Protein AF-A0AAE0LR06-F1 (afdb_monomer_lite)

pLDDT: mean 78.41, std 14.63, range [44.5, 97.75]

Structure (mmCIF, N/CA/C/O backbone):
data_AF-A0AAE0LR06-F1
#
_entry.id   AF-A0AAE0LR06-F1
#
loop_
_atom_site.group_PDB
_atom_site.id
_atom_site.type_symbol
_atom_site.label_atom_id
_atom_site.label_alt_id
_atom_site.label_comp_id
_atom_site.label_asym_id
_atom_site.label_entity_id
_atom_site.label_seq_id
_atom_site.pdbx_PDB_ins_code
_atom_site.Cartn_x
_atom_site.Cartn_y
_atom_site.Cartn_z
_atom_site.occupancy
_atom_site.B_iso_or_equiv
_atom_site.auth_seq_id
_atom_site.auth_comp_id
_atom_site.auth_asym_id
_atom_site.auth_atom_id
_atom_site.pdbx_PDB_model_num
ATOM 1 N N . MET A 1 1 ? 53.183 -77.547 -41.719 1.00 47.97 1 MET A N 1
ATOM 2 C CA . MET A 1 1 ? 53.451 -76.375 -42.579 1.00 47.97 1 MET A CA 1
ATOM 3 C C . MET A 1 1 ? 52.408 -75.325 -42.247 1.00 47.97 1 MET A C 1
ATOM 5 O O . MET A 1 1 ? 51.260 -75.462 -42.643 1.00 47.97 1 MET A O 1
ATOM 9 N N . THR A 1 2 ? 52.769 -74.378 -41.389 1.00 45.44 2 THR A N 1
ATOM 10 C CA . THR A 1 2 ? 51.877 -73.359 -40.823 1.00 45.44 2 THR A CA 1
ATOM 11 C C . THR A 1 2 ? 52.015 -72.084 -41.650 1.00 45.44 2 THR A C 1
ATOM 13 O O . THR A 1 2 ? 53.068 -71.455 -41.654 1.00 45.44 2 THR A O 1
ATOM 16 N N . THR A 1 3 ? 50.968 -71.741 -42.399 1.00 55.16 3 THR A N 1
ATOM 17 C CA . THR A 1 3 ? 50.928 -70.574 -43.287 1.00 55.16 3 THR A CA 1
ATOM 18 C C . THR A 1 3 ? 50.537 -69.333 -42.487 1.00 55.16 3 THR A C 1
ATOM 20 O O . THR A 1 3 ? 49.375 -69.153 -42.124 1.00 55.16 3 THR A O 1
ATOM 23 N N . THR A 1 4 ? 51.513 -68.481 -42.186 1.00 60.00 4 THR A N 1
ATOM 24 C CA . THR A 1 4 ? 51.323 -67.223 -41.455 1.00 60.00 4 THR A CA 1
ATOM 25 C C . THR A 1 4 ? 50.724 -66.168 -42.390 1.00 60.00 4 THR A C 1
ATOM 27 O O . THR A 1 4 ? 51.368 -65.727 -43.340 1.00 60.00 4 THR A O 1
ATOM 30 N N . LYS A 1 5 ? 49.468 -65.781 -42.145 1.00 68.81 5 LYS A N 1
ATOM 31 C CA . LYS A 1 5 ? 48.755 -64.734 -42.891 1.00 68.81 5 LYS A CA 1
ATOM 32 C C . LYS A 1 5 ? 49.338 -63.352 -42.535 1.00 68.81 5 LYS A C 1
ATOM 34 O O . LYS A 1 5 ? 49.430 -63.053 -41.344 1.00 68.81 5 LYS A O 1
ATOM 39 N N . PRO A 1 6 ? 49.723 -62.510 -43.513 1.00 72.12 6 PRO A N 1
ATOM 40 C CA . PRO A 1 6 ? 50.272 -61.187 -43.232 1.00 72.12 6 PRO A CA 1
ATOM 41 C C . PRO A 1 6 ? 49.210 -60.238 -42.641 1.00 72.12 6 PRO A C 1
ATOM 43 O O . PRO A 1 6 ? 48.023 -60.370 -42.964 1.00 72.12 6 PRO A O 1
ATOM 46 N N . PRO A 1 7 ? 49.619 -59.297 -41.768 1.00 75.56 7 PRO A N 1
ATOM 47 C CA . PRO A 1 7 ? 48.709 -58.360 -41.122 1.00 75.56 7 PRO A CA 1
ATOM 48 C C . PRO A 1 7 ? 48.123 -57.342 -42.119 1.00 75.56 7 PRO A C 1
ATOM 50 O O . PRO A 1 7 ? 48.772 -57.006 -43.113 1.00 75.56 7 PRO A O 1
ATOM 53 N N . PRO A 1 8 ? 46.894 -56.851 -41.868 1.00 78.50 8 PRO A N 1
ATOM 54 C CA . PRO A 1 8 ? 46.225 -55.885 -42.734 1.00 78.50 8 PRO A CA 1
ATOM 55 C C . PRO A 1 8 ? 46.928 -54.514 -42.722 1.00 78.50 8 PRO A C 1
ATOM 57 O O . PRO A 1 8 ? 47.527 -54.142 -41.710 1.00 78.50 8 PRO A O 1
ATOM 60 N N . PRO A 1 9 ? 46.841 -53.742 -43.823 1.00 73.94 9 PRO A N 1
ATOM 61 C CA . PRO A 1 9 ? 47.437 -52.415 -43.904 1.00 73.94 9 PRO A CA 1
ATOM 62 C C . PRO A 1 9 ? 46.738 -51.420 -42.968 1.00 73.94 9 PRO A C 1
ATOM 64 O O . PRO A 1 9 ? 45.510 -51.380 -42.872 1.00 73.94 9 PRO A O 1
ATOM 67 N N . THR A 1 10 ? 47.546 -50.598 -42.298 1.00 77.06 10 THR A N 1
ATOM 68 C CA . THR A 1 10 ? 47.115 -49.497 -41.429 1.00 77.06 10 THR A CA 1
ATOM 69 C C . THR A 1 10 ? 46.273 -48.483 -42.216 1.00 77.06 10 THR A C 1
ATOM 71 O O . THR A 1 10 ? 46.732 -48.016 -43.262 1.00 77.06 10 THR A O 1
ATOM 74 N N . PRO A 1 11 ? 45.068 -48.105 -41.746 1.00 70.19 11 PRO A N 1
ATOM 75 C CA . PRO A 1 11 ? 44.241 -47.118 -42.429 1.00 70.19 11 PRO A CA 1
ATOM 76 C C . PRO A 1 11 ? 44.907 -45.736 -42.414 1.00 70.19 11 PRO A C 1
ATOM 78 O O . PRO A 1 11 ? 45.307 -45.226 -41.367 1.00 70.19 11 PRO A O 1
ATOM 81 N N . THR A 1 12 ? 45.014 -45.130 -43.595 1.00 76.81 12 THR A N 1
ATOM 82 C CA . THR A 1 12 ? 45.451 -43.744 -43.793 1.00 76.81 12 THR A CA 1
ATOM 83 C C . THR A 1 12 ? 44.470 -42.784 -43.100 1.00 76.81 12 THR A C 1
ATOM 85 O O . THR A 1 12 ? 43.263 -42.916 -43.311 1.00 76.81 12 THR A O 1
ATOM 88 N N . PRO A 1 13 ? 44.937 -41.820 -42.283 1.00 71.75 13 PRO A N 1
ATOM 89 C CA . PRO A 1 13 ? 44.057 -40.849 -41.640 1.00 71.75 13 PRO A CA 1
ATOM 90 C C . PRO A 1 13 ? 43.359 -39.977 -42.690 1.00 71.75 13 PRO A C 1
ATOM 92 O O . PRO A 1 13 ? 43.998 -39.427 -43.589 1.00 71.75 13 PRO A O 1
ATOM 95 N N . ALA A 1 14 ? 42.035 -39.867 -42.573 1.00 73.81 14 ALA A N 1
ATOM 96 C CA . ALA A 1 14 ? 41.224 -39.003 -43.419 1.00 73.81 14 ALA A CA 1
ATOM 97 C C . ALA A 1 14 ? 41.643 -37.526 -43.251 1.00 73.81 14 ALA A C 1
ATOM 99 O O . ALA A 1 14 ? 41.984 -37.112 -42.138 1.00 73.81 14 ALA A O 1
ATOM 100 N N . PRO A 1 15 ? 41.618 -36.717 -44.325 1.00 70.19 15 PRO A N 1
ATOM 101 C CA . PRO A 1 15 ? 41.922 -35.295 -44.241 1.00 70.19 15 PRO A CA 1
ATOM 102 C C . PRO A 1 15 ? 40.923 -34.589 -43.318 1.00 70.19 15 PRO A C 1
ATOM 104 O O . PRO A 1 15 ? 39.713 -34.794 -43.414 1.00 70.19 15 PRO A O 1
ATOM 107 N N . ALA A 1 16 ? 41.447 -33.757 -42.415 1.00 71.31 16 ALA A N 1
ATOM 108 C CA . ALA A 1 16 ? 40.655 -32.962 -41.487 1.00 71.31 16 ALA A CA 1
ATOM 109 C C . ALA A 1 16 ? 39.667 -32.069 -42.256 1.00 71.31 16 ALA A C 1
ATOM 111 O O . ALA A 1 16 ? 40.065 -31.264 -43.098 1.00 71.31 16 ALA A O 1
ATOM 112 N N . SER A 1 17 ? 38.374 -32.213 -41.959 1.00 69.06 17 SER A N 1
ATOM 113 C CA . SER A 1 17 ? 37.319 -31.358 -42.495 1.00 69.06 17 SER A CA 1
ATOM 114 C C . SER A 1 17 ? 37.581 -29.905 -42.101 1.00 69.06 17 SER A C 1
ATOM 116 O O . SER A 1 17 ? 37.609 -29.574 -40.914 1.00 69.06 17 SER A O 1
ATOM 118 N N . THR A 1 18 ? 37.782 -29.045 -43.096 1.00 70.06 18 THR A N 1
ATOM 119 C CA . THR A 1 18 ? 37.923 -27.598 -42.924 1.00 70.06 18 THR A CA 1
ATOM 120 C C . THR A 1 18 ? 36.677 -27.046 -42.217 1.00 70.06 18 THR A C 1
ATOM 122 O O . THR A 1 18 ? 35.564 -27.360 -42.647 1.00 70.06 18 THR A O 1
ATOM 125 N N . PRO A 1 19 ? 36.816 -26.259 -41.133 1.00 76.62 19 PRO A N 1
ATOM 126 C CA . PRO A 1 19 ? 35.668 -25.659 -40.468 1.00 76.62 19 PRO A CA 1
ATOM 127 C C . PRO A 1 19 ? 34.931 -24.719 -41.437 1.00 76.62 19 PRO A C 1
ATOM 129 O O . PRO A 1 19 ? 35.582 -24.043 -42.241 1.00 76.62 19 PRO A O 1
ATOM 132 N N . PRO A 1 20 ? 33.588 -24.669 -41.387 1.00 77.38 20 PRO A N 1
ATOM 133 C CA . PRO A 1 20 ? 32.820 -23.748 -42.209 1.00 77.38 20 PRO A CA 1
ATOM 134 C C . PRO A 1 20 ? 33.247 -22.298 -41.924 1.00 77.38 20 PRO A C 1
ATOM 136 O O . PRO A 1 20 ? 33.606 -21.977 -40.785 1.00 77.38 20 PRO A O 1
ATOM 139 N N . PRO A 1 21 ? 33.218 -21.412 -42.936 1.00 75.12 21 PRO A N 1
ATOM 140 C CA . PRO A 1 21 ? 33.527 -20.004 -42.742 1.00 75.12 21 PRO A CA 1
ATOM 141 C C . PRO A 1 21 ? 32.589 -19.406 -41.682 1.00 75.12 21 PRO A C 1
ATOM 143 O O . PRO A 1 21 ? 31.414 -19.784 -41.632 1.00 75.12 21 PRO A O 1
ATOM 146 N N . PRO A 1 22 ? 33.074 -18.479 -40.837 1.00 70.12 22 PRO A N 1
ATOM 147 C CA . PRO A 1 22 ? 32.233 -17.804 -39.863 1.00 70.12 22 PRO A CA 1
ATOM 148 C C . PRO A 1 22 ? 31.091 -17.106 -40.604 1.00 70.12 22 PRO A C 1
ATOM 150 O O . PRO A 1 22 ? 31.308 -16.166 -41.366 1.00 70.12 22 PRO A O 1
ATOM 153 N N . THR A 1 23 ? 29.864 -17.585 -40.403 1.00 67.19 23 THR A N 1
ATOM 154 C CA . THR A 1 23 ? 28.657 -16.885 -40.837 1.00 67.19 23 THR A CA 1
ATOM 155 C C . THR A 1 23 ? 28.613 -15.555 -40.106 1.00 67.19 23 THR A C 1
ATOM 157 O O . THR A 1 23 ? 28.325 -15.512 -38.909 1.00 67.19 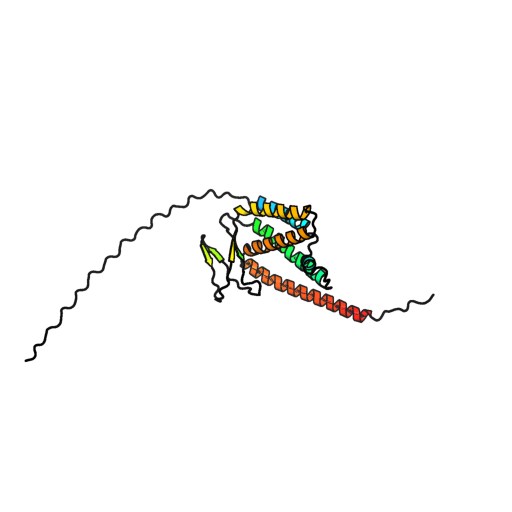23 THR A O 1
ATOM 160 N N . THR A 1 24 ? 28.937 -14.477 -40.818 1.00 66.50 24 THR A N 1
ATOM 161 C CA . THR A 1 24 ? 28.758 -13.105 -40.351 1.00 66.50 24 THR A CA 1
ATOM 162 C C . THR A 1 24 ? 27.320 -12.962 -39.847 1.00 66.50 24 THR A C 1
ATOM 164 O O . THR A 1 24 ? 26.393 -13.191 -40.632 1.00 66.50 24 THR A O 1
ATOM 167 N N . PRO A 1 25 ? 27.095 -12.648 -38.557 1.00 67.38 25 PRO A N 1
ATOM 168 C CA . PRO A 1 25 ? 25.750 -12.453 -38.047 1.00 67.38 25 PRO A CA 1
ATOM 169 C C . PRO A 1 25 ? 25.101 -11.326 -38.848 1.00 67.38 25 PRO A C 1
ATOM 171 O O . PRO A 1 25 ? 25.664 -10.239 -38.983 1.00 67.38 25 PRO A O 1
ATOM 174 N N . SER A 1 26 ? 23.937 -11.623 -39.428 1.00 67.88 26 SER A N 1
ATOM 175 C CA . SER A 1 26 ? 23.102 -10.636 -40.107 1.00 67.88 26 SER A CA 1
ATOM 176 C C . SER A 1 26 ? 22.928 -9.425 -39.179 1.00 67.88 26 SER A C 1
ATOM 178 O O . SER A 1 26 ? 22.692 -9.643 -37.985 1.00 67.88 26 SER A O 1
ATOM 180 N N . PRO A 1 27 ? 23.088 -8.176 -39.659 1.00 64.12 27 PRO A N 1
ATOM 181 C CA . PRO A 1 27 ? 22.924 -7.002 -38.817 1.00 64.12 27 PRO A CA 1
ATOM 182 C C . PRO A 1 27 ? 21.503 -7.016 -38.260 1.00 64.12 27 PRO A C 1
ATOM 184 O O . PRO A 1 27 ? 20.533 -6.794 -38.985 1.00 64.12 27 PRO A O 1
ATOM 187 N N . THR A 1 28 ? 21.389 -7.332 -36.969 1.00 66.12 28 THR A N 1
ATOM 188 C CA . THR A 1 28 ? 20.151 -7.214 -36.207 1.00 66.12 28 THR A CA 1
ATOM 189 C C . THR A 1 28 ? 19.551 -5.848 -36.525 1.00 66.12 28 THR A C 1
ATOM 191 O O . THR A 1 28 ? 20.275 -4.855 -36.403 1.00 66.12 28 THR A O 1
ATOM 194 N N . PRO A 1 29 ? 18.280 -5.765 -36.963 1.00 64.56 29 PRO A N 1
ATOM 195 C CA . PRO A 1 29 ? 17.663 -4.488 -37.279 1.00 64.56 29 PRO A CA 1
ATOM 196 C C . PRO A 1 29 ? 17.797 -3.585 -36.057 1.00 64.56 29 PRO A C 1
ATOM 198 O O . PRO A 1 29 ? 17.264 -3.892 -34.990 1.00 64.56 29 PRO A O 1
ATOM 201 N N . THR A 1 30 ? 18.563 -2.503 -36.207 1.00 63.75 30 THR A N 1
ATOM 202 C CA . THR A 1 30 ? 18.703 -1.463 -35.193 1.00 63.75 30 THR A CA 1
ATOM 203 C C . THR A 1 30 ? 17.293 -1.024 -34.817 1.00 63.75 30 THR A C 1
ATOM 205 O O . THR A 1 30 ? 16.586 -0.515 -35.693 1.00 63.75 30 THR A O 1
ATOM 208 N N . PRO A 1 31 ? 16.837 -1.246 -33.570 1.00 60.53 31 PRO A N 1
ATOM 209 C CA . PRO A 1 31 ? 15.506 -0.828 -33.180 1.00 60.53 31 PRO A CA 1
ATOM 210 C C . PRO A 1 31 ? 15.438 0.683 -33.371 1.00 60.53 31 PRO A C 1
ATOM 212 O O . PRO A 1 31 ? 16.216 1.432 -32.776 1.00 60.53 31 PRO A O 1
ATOM 215 N N . THR A 1 32 ? 14.545 1.123 -34.257 1.00 56.62 32 THR A N 1
ATOM 216 C CA . THR A 1 32 ? 14.229 2.536 -34.437 1.00 56.62 32 THR A CA 1
ATOM 217 C C . THR A 1 32 ? 13.958 3.119 -33.051 1.00 56.62 32 THR A C 1
ATOM 219 O O . THR A 1 32 ? 13.148 2.539 -32.323 1.00 56.62 32 THR A O 1
ATOM 222 N N . PRO A 1 33 ? 14.637 4.204 -32.635 1.00 54.78 33 PRO A N 1
ATOM 223 C CA . PRO A 1 33 ? 14.391 4.812 -31.341 1.00 54.78 33 PRO A CA 1
ATOM 224 C C . PRO A 1 33 ? 12.964 5.347 -31.353 1.00 54.78 33 PRO A C 1
ATOM 226 O O . PRO A 1 33 ? 12.689 6.422 -31.881 1.00 54.78 33 PRO A O 1
ATOM 229 N N . THR A 1 34 ? 12.034 4.560 -30.815 1.00 54.12 34 THR A N 1
ATOM 230 C CA . THR A 1 34 ? 10.663 4.984 -30.582 1.00 54.12 34 THR A CA 1
ATOM 231 C C . THR A 1 34 ? 10.758 6.240 -29.739 1.00 54.12 34 THR A C 1
ATOM 233 O O . THR A 1 34 ? 11.279 6.188 -28.623 1.00 54.12 34 THR A O 1
ATOM 236 N N . THR A 1 35 ? 10.327 7.369 -30.304 1.00 48.41 35 THR A N 1
ATOM 237 C CA . THR A 1 35 ? 10.273 8.677 -29.650 1.00 48.41 35 THR A CA 1
ATOM 238 C C . THR A 1 35 ? 9.736 8.490 -28.243 1.00 48.41 35 THR A C 1
ATOM 240 O O . THR A 1 35 ? 8.565 8.173 -28.038 1.00 48.41 35 THR A O 1
ATOM 243 N N . LEU A 1 36 ? 10.651 8.588 -27.283 1.00 51.22 36 LEU A N 1
ATOM 244 C CA . LEU A 1 36 ? 10.410 8.321 -25.883 1.00 51.22 36 LEU A CA 1
ATOM 245 C C . LEU A 1 36 ? 9.524 9.461 -25.395 1.00 51.22 36 LEU A C 1
ATOM 247 O O . LEU A 1 36 ? 10.025 10.544 -25.106 1.00 51.22 36 LEU A O 1
ATOM 251 N N . THR A 1 37 ? 8.207 9.256 -25.380 1.00 55.38 37 THR A N 1
ATOM 252 C CA . THR A 1 37 ? 7.265 10.227 -24.828 1.00 55.38 37 THR A CA 1
ATOM 253 C C . THR A 1 37 ? 7.679 10.457 -23.383 1.00 55.38 37 THR A C 1
ATOM 255 O O . THR A 1 37 ? 7.452 9.616 -22.511 1.00 55.38 37 THR A O 1
ATOM 258 N N . THR A 1 38 ? 8.370 11.565 -23.136 1.00 57.16 38 THR A N 1
ATOM 259 C CA . THR A 1 38 ? 8.831 12.014 -21.829 1.00 57.16 38 THR A CA 1
ATOM 260 C C . THR A 1 38 ? 7.603 12.418 -21.032 1.00 57.16 38 THR A C 1
ATOM 262 O O . THR A 1 38 ? 7.293 13.590 -20.861 1.00 57.16 38 THR A O 1
ATOM 265 N N . THR A 1 39 ? 6.847 11.426 -20.560 1.00 61.22 39 THR A N 1
ATOM 266 C CA . THR A 1 39 ? 5.782 11.655 -19.593 1.00 61.22 39 THR A CA 1
ATOM 267 C C . THR A 1 39 ? 6.408 12.340 -18.395 1.00 61.22 39 THR A C 1
ATOM 269 O O . THR A 1 39 ? 7.242 11.751 -17.701 1.00 61.22 39 THR A O 1
ATOM 272 N N . THR A 1 40 ? 6.050 13.603 -18.210 1.00 79.12 40 THR A N 1
ATOM 273 C CA . THR A 1 40 ? 6.565 14.448 -17.147 1.00 79.12 40 THR A CA 1
ATOM 274 C C . THR A 1 40 ? 6.211 13.807 -15.801 1.00 79.12 40 THR A C 1
ATOM 276 O O . THR A 1 40 ? 5.096 13.335 -15.586 1.00 79.12 40 THR A O 1
ATOM 279 N N . LEU A 1 41 ? 7.189 13.715 -14.896 1.00 87.88 41 LEU A N 1
ATOM 280 C CA . LEU A 1 41 ? 7.007 13.099 -13.571 1.00 87.88 41 LEU A CA 1
ATOM 281 C C . LEU A 1 41 ? 6.099 13.946 -12.671 1.00 87.88 41 LEU A C 1
ATOM 283 O O . LEU A 1 41 ? 5.337 13.415 -11.868 1.00 87.88 41 LEU A O 1
ATOM 287 N N . LEU A 1 42 ? 6.163 15.266 -12.848 1.00 91.56 42 LEU A N 1
ATOM 288 C CA . LEU A 1 42 ? 5.443 16.250 -12.051 1.00 91.56 42 LEU A CA 1
ATOM 289 C C . LEU A 1 42 ? 3.920 16.006 -11.985 1.00 91.56 42 LEU A C 1
ATOM 291 O O . LEU A 1 42 ? 3.403 15.907 -10.874 1.00 91.56 42 LEU A O 1
ATOM 295 N N . PRO A 1 43 ? 3.177 15.839 -13.102 1.00 93.12 43 PRO A N 1
ATOM 296 C CA . PRO A 1 43 ? 1.738 15.585 -13.027 1.00 93.12 43 PRO A CA 1
ATOM 297 C C . PRO A 1 43 ? 1.395 14.283 -12.297 1.00 93.12 43 PRO A C 1
ATOM 299 O O . PRO A 1 43 ? 0.382 14.233 -11.604 1.00 93.12 43 PRO A O 1
ATOM 302 N N . ARG A 1 44 ? 2.236 13.243 -12.382 1.00 92.38 44 ARG A N 1
ATOM 303 C CA . ARG A 1 44 ? 2.021 11.995 -11.626 1.00 92.38 44 ARG A CA 1
ATOM 304 C C . ARG A 1 44 ? 2.214 12.198 -10.131 1.00 92.38 44 ARG A C 1
ATOM 306 O O . ARG A 1 44 ? 1.449 11.684 -9.330 1.00 92.38 44 ARG A O 1
ATOM 313 N N . GLN A 1 45 ? 3.221 12.969 -9.742 1.00 94.38 45 GLN A N 1
ATOM 314 C CA . GLN A 1 45 ? 3.461 13.274 -8.334 1.00 94.38 45 GLN A CA 1
ATOM 315 C C . GLN A 1 45 ? 2.335 14.124 -7.739 1.00 94.38 45 GLN A C 1
ATOM 317 O O . GLN A 1 45 ? 1.849 13.818 -6.653 1.00 94.38 45 GLN A O 1
ATOM 322 N N . LEU A 1 46 ? 1.858 15.134 -8.471 1.00 96.00 46 LEU A N 1
ATOM 323 C CA . LEU A 1 46 ? 0.720 15.953 -8.042 1.00 96.00 46 LEU A CA 1
ATOM 324 C C . LEU A 1 46 ? -0.565 15.129 -7.915 1.00 96.00 46 LEU A C 1
ATOM 326 O O . LEU A 1 46 ? -1.286 15.249 -6.928 1.00 96.00 46 LEU A O 1
ATOM 330 N N . THR A 1 47 ? -0.836 14.257 -8.884 1.00 96.12 47 THR A N 1
ATOM 331 C CA . THR A 1 47 ? -2.016 13.381 -8.836 1.00 96.12 47 THR A CA 1
ATOM 332 C C . THR A 1 47 ? -1.905 12.331 -7.738 1.00 96.12 47 THR A C 1
ATOM 334 O O . THR A 1 47 ? -2.897 12.061 -7.069 1.00 96.12 47 THR A O 1
ATOM 337 N N . ALA A 1 48 ? -0.708 11.816 -7.453 1.00 95.56 48 ALA A N 1
ATOM 338 C CA . ALA A 1 48 ? -0.479 10.965 -6.290 1.00 95.56 48 ALA A CA 1
ATOM 339 C C . ALA A 1 48 ? -0.774 11.691 -4.974 1.00 95.56 48 ALA A C 1
ATOM 341 O O . ALA A 1 48 ? -1.444 11.117 -4.127 1.00 95.56 48 ALA A O 1
ATOM 342 N N . LEU A 1 49 ? -0.353 12.951 -4.814 1.00 96.81 49 LEU A N 1
ATOM 343 C CA . LEU A 1 49 ? -0.684 13.747 -3.625 1.00 96.81 49 LEU A CA 1
ATOM 344 C C . LEU A 1 49 ? -2.193 13.977 -3.487 1.00 96.81 49 LEU A C 1
ATOM 346 O O . LEU A 1 49 ? -2.733 13.832 -2.392 1.00 96.81 49 LEU A O 1
ATOM 350 N N . ALA A 1 50 ? -2.881 14.279 -4.590 1.00 97.06 50 ALA A N 1
ATOM 351 C CA . ALA A 1 50 ? -4.333 14.433 -4.592 1.00 97.06 50 ALA A CA 1
ATOM 352 C C . ALA A 1 50 ? -5.043 13.128 -4.188 1.00 97.06 50 ALA A C 1
ATOM 354 O O . ALA A 1 50 ? -5.927 13.142 -3.333 1.00 97.06 50 ALA A O 1
ATOM 355 N N . LEU A 1 51 ? -4.621 11.987 -4.742 1.00 96.94 51 LEU A N 1
ATOM 356 C CA . LEU A 1 51 ? -5.170 10.683 -4.373 1.00 96.94 51 LEU A CA 1
ATOM 357 C C . LEU A 1 51 ? -4.815 10.282 -2.936 1.00 96.94 51 LEU A C 1
ATOM 359 O O . LEU A 1 51 ? -5.613 9.610 -2.293 1.00 96.94 51 LEU A O 1
ATOM 363 N N . THR A 1 52 ? -3.657 10.692 -2.418 1.00 96.25 52 THR A N 1
ATOM 364 C CA . THR A 1 52 ? -3.279 10.509 -1.011 1.00 96.25 52 THR A CA 1
ATOM 365 C C . THR A 1 52 ? -4.208 11.298 -0.090 1.00 96.25 52 THR A C 1
ATOM 367 O O . THR A 1 52 ? -4.680 10.757 0.906 1.00 96.25 52 THR A O 1
ATOM 370 N N . ALA A 1 53 ? -4.522 12.552 -0.426 1.00 96.44 53 ALA A N 1
ATOM 371 C CA . ALA A 1 53 ? -5.477 13.356 0.337 1.00 96.44 53 ALA A CA 1
ATOM 372 C C . ALA A 1 53 ? -6.891 12.747 0.300 1.00 96.44 53 ALA A C 1
ATOM 374 O O . ALA A 1 53 ? -7.566 12.677 1.330 1.00 96.44 53 ALA A O 1
ATOM 375 N N . LEU A 1 54 ? -7.316 12.242 -0.863 1.00 95.19 54 LEU A N 1
ATOM 376 C CA . LEU A 1 54 ? -8.591 11.539 -1.016 1.00 95.19 54 LEU A CA 1
ATOM 377 C C . LEU A 1 54 ? -8.619 10.225 -0.216 1.00 95.19 54 LEU A C 1
ATOM 379 O O . LEU A 1 54 ? -9.599 9.922 0.452 1.00 95.19 54 LEU A O 1
ATOM 383 N N . LEU A 1 55 ? -7.526 9.459 -0.233 1.00 95.38 55 LEU A N 1
ATOM 384 C CA . LEU A 1 55 ? -7.392 8.244 0.568 1.00 95.38 55 LEU A CA 1
ATOM 385 C C . LEU A 1 55 ? -7.429 8.565 2.065 1.00 95.38 55 LEU A C 1
ATOM 387 O O . LEU A 1 55 ? -8.099 7.866 2.814 1.00 95.38 55 LEU A O 1
ATOM 391 N N . TYR A 1 56 ? -6.734 9.617 2.504 1.00 95.25 56 TYR A N 1
ATOM 392 C CA . TYR A 1 56 ? -6.726 10.039 3.903 1.00 95.25 56 TYR A CA 1
ATOM 393 C C . TYR A 1 56 ? -8.129 10.414 4.387 1.00 95.25 56 TYR A C 1
ATOM 395 O O . TYR A 1 56 ? -8.573 9.911 5.414 1.00 95.25 56 TYR A O 1
ATOM 403 N N . THR A 1 57 ? -8.835 11.256 3.630 1.00 94.81 57 THR A N 1
ATOM 404 C CA . THR A 1 57 ? -10.203 11.681 3.966 1.00 94.81 57 THR A CA 1
ATOM 405 C C . THR A 1 57 ? -11.152 10.487 4.024 1.00 94.81 57 THR A C 1
ATOM 407 O O . THR A 1 57 ? -11.759 10.250 5.071 1.00 94.81 57 THR A O 1
ATOM 410 N N . ALA A 1 58 ? -11.158 9.649 2.988 1.00 92.94 58 ALA A N 1
ATOM 411 C CA . ALA A 1 58 ? -12.043 8.491 2.923 1.00 92.94 58 ALA A CA 1
ATOM 412 C C . ALA A 1 58 ? -11.722 7.400 3.958 1.00 92.94 58 ALA A C 1
ATOM 414 O O . ALA A 1 58 ? -12.616 6.676 4.409 1.00 92.94 58 ALA A O 1
ATOM 415 N N . ALA A 1 59 ? -10.460 7.300 4.382 1.00 92.25 59 ALA A N 1
ATOM 416 C CA . ALA A 1 59 ? -10.047 6.374 5.424 1.00 92.25 59 ALA A CA 1
ATOM 417 C C . ALA A 1 59 ? -10.451 6.841 6.829 1.00 92.25 59 ALA A C 1
ATOM 419 O O . ALA A 1 59 ? -10.555 5.994 7.708 1.00 92.25 59 ALA A O 1
ATOM 420 N N . THR A 1 60 ? -10.679 8.136 7.086 1.00 91.50 60 THR A N 1
ATOM 421 C CA . THR A 1 60 ? -10.956 8.619 8.451 1.00 91.50 60 THR A CA 1
ATOM 422 C C . THR A 1 60 ? -12.380 8.302 8.954 1.00 91.50 60 THR A C 1
ATOM 424 O O . THR A 1 60 ? -13.359 8.633 8.283 1.00 91.50 60 THR A O 1
ATOM 427 N N . PRO A 1 61 ? -12.548 7.710 10.160 1.00 90.12 61 PRO A N 1
ATOM 428 C CA . PRO A 1 61 ? -11.515 7.127 11.029 1.00 90.12 61 PRO A CA 1
ATOM 429 C C . PRO A 1 61 ? -11.080 5.727 10.558 1.00 90.12 61 PRO A C 1
ATOM 431 O O . PRO A 1 61 ? -11.924 4.854 10.381 1.00 90.12 61 PRO A O 1
ATOM 434 N N . PHE A 1 62 ? -9.768 5.494 10.409 1.00 89.94 62 PHE A N 1
ATOM 435 C CA . PHE A 1 62 ? -9.234 4.221 9.904 1.00 89.94 62 PHE A CA 1
ATOM 436 C C . PHE A 1 62 ? -8.939 3.281 11.075 1.00 89.94 62 PHE A C 1
ATOM 438 O O . PHE A 1 62 ? -7.994 3.519 11.825 1.00 89.94 62 PHE A O 1
ATOM 445 N N . THR A 1 63 ? -9.763 2.246 11.251 1.00 90.94 63 THR A N 1
ATOM 446 C CA . THR A 1 63 ? -9.699 1.307 12.390 1.00 90.94 63 THR A CA 1
ATOM 447 C C . THR A 1 63 ? -9.796 -0.157 11.930 1.00 90.94 63 THR A C 1
ATOM 449 O O . THR A 1 63 ? -10.764 -0.859 12.243 1.00 90.94 63 THR A O 1
ATOM 452 N N . PRO A 1 64 ? -8.828 -0.636 11.120 1.00 85.88 64 PRO A N 1
ATOM 453 C CA . PRO A 1 64 ? -8.931 -1.903 10.399 1.00 85.88 64 PRO A CA 1
ATOM 454 C C . PRO A 1 64 ? -9.058 -3.128 11.312 1.00 85.88 64 PRO A C 1
ATOM 456 O O . PRO A 1 64 ? -9.800 -4.052 10.977 1.00 85.88 64 PRO A O 1
ATOM 459 N N . LEU A 1 65 ? -8.378 -3.154 12.464 1.00 86.06 65 LEU A N 1
ATOM 460 C CA . LEU A 1 65 ? -8.487 -4.269 13.407 1.00 86.06 65 LEU A CA 1
ATOM 461 C C . LEU A 1 65 ? -9.861 -4.274 14.058 1.00 86.06 65 LEU A C 1
ATOM 463 O O . LEU A 1 65 ? -10.493 -5.321 14.098 1.00 86.06 65 LEU A O 1
ATOM 467 N N . THR A 1 66 ? -10.359 -3.114 14.483 1.00 89.44 66 THR A N 1
ATOM 468 C CA . THR A 1 66 ? -11.701 -3.010 15.071 1.00 89.44 66 THR A CA 1
ATOM 469 C C . THR A 1 66 ? -12.784 -3.418 14.066 1.00 89.44 66 THR A C 1
ATOM 471 O O . THR A 1 66 ? -13.766 -4.065 14.433 1.00 89.44 66 THR A O 1
ATOM 474 N N . TRP A 1 67 ? -12.603 -3.095 12.782 1.00 88.81 67 TRP A N 1
ATOM 475 C CA . TRP A 1 67 ? -13.508 -3.540 11.717 1.00 88.81 67 TRP A CA 1
ATOM 476 C C . TRP A 1 67 ? -13.496 -5.056 11.528 1.00 88.81 67 TRP A C 1
ATOM 478 O O . TRP A 1 67 ? -14.549 -5.633 11.265 1.00 88.81 67 TRP A O 1
ATOM 488 N N . LEU A 1 68 ? -12.329 -5.691 11.669 1.00 84.81 68 LEU A N 1
ATOM 489 C CA . LEU A 1 68 ? -12.159 -7.131 11.486 1.00 84.81 68 LEU A CA 1
ATOM 490 C C . LEU A 1 68 ? -12.619 -7.940 12.708 1.00 84.81 68 LEU A C 1
ATOM 492 O O . LEU A 1 68 ? -13.249 -8.982 12.553 1.00 84.81 68 LEU A O 1
ATOM 496 N N . THR A 1 69 ? -12.313 -7.472 13.920 1.00 85.25 69 THR A N 1
ATOM 497 C CA . THR A 1 69 ? -12.645 -8.170 15.174 1.00 85.25 69 THR A CA 1
ATOM 498 C C . THR A 1 69 ? -14.091 -7.951 15.617 1.00 85.25 69 THR A C 1
ATOM 500 O O . THR A 1 69 ? -14.578 -8.645 16.510 1.00 85.25 69 THR A O 1
ATOM 503 N N . GLY A 1 70 ? -14.793 -6.995 15.004 1.00 83.88 70 GLY A N 1
ATOM 504 C CA . GLY A 1 70 ? -16.190 -6.701 15.302 1.00 83.88 70 GLY A CA 1
ATOM 505 C C . GLY A 1 70 ? -16.404 -6.295 16.771 1.00 83.88 70 GLY A C 1
ATOM 506 O O . GLY A 1 70 ? -15.564 -5.597 17.340 1.00 83.88 70 GLY A O 1
ATOM 507 N N . PRO A 1 71 ? -17.513 -6.711 17.413 1.00 81.62 71 PRO A N 1
ATOM 508 C CA . PRO A 1 71 ? -17.882 -6.273 18.765 1.00 81.62 71 PRO A CA 1
ATOM 509 C C . PRO A 1 71 ? -17.011 -6.870 19.884 1.00 81.62 71 PRO A C 1
ATOM 511 O O . PRO A 1 71 ? -17.248 -6.590 21.060 1.00 81.62 71 PRO A O 1
ATOM 514 N N . MET A 1 72 ? -16.012 -7.700 19.562 1.00 80.00 72 MET A N 1
ATOM 515 C CA . MET A 1 72 ? -15.080 -8.230 20.555 1.00 80.00 72 MET A CA 1
ATOM 516 C C . MET A 1 72 ? -14.088 -7.138 20.974 1.00 80.00 72 MET A C 1
ATOM 518 O O . MET A 1 72 ? -12.981 -7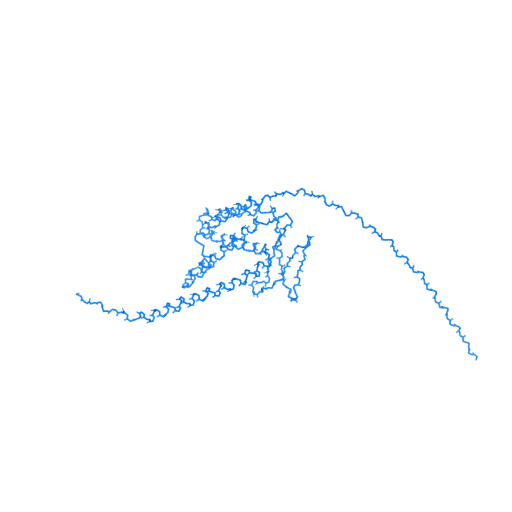.017 20.448 1.00 80.00 72 MET A O 1
ATOM 522 N N . HIS A 1 73 ? -14.503 -6.317 21.937 1.00 70.50 73 HIS A N 1
ATOM 523 C CA . HIS A 1 73 ? -13.670 -5.291 22.554 1.00 70.50 73 HIS A CA 1
ATOM 524 C C . HIS A 1 73 ? -12.663 -5.925 23.519 1.00 70.50 73 HIS A C 1
ATOM 526 O O . HIS A 1 73 ? -12.858 -5.955 24.731 1.00 70.50 73 HIS A O 1
ATOM 532 N N . LEU A 1 74 ? -11.560 -6.436 22.982 1.00 81.38 74 LEU A N 1
ATOM 533 C CA . LEU A 1 74 ? -10.366 -6.683 23.784 1.00 81.38 74 LEU A CA 1
ATOM 534 C C . LEU A 1 74 ? -9.797 -5.322 24.210 1.00 81.38 74 LEU A C 1
ATOM 536 O O . LEU A 1 74 ? -9.521 -4.482 23.362 1.00 81.38 74 LEU A O 1
ATOM 540 N N . SER A 1 75 ? -9.584 -5.092 25.507 1.00 78.19 75 SER A N 1
ATOM 541 C CA . SER A 1 75 ? -9.161 -3.784 26.043 1.00 78.19 75 SER A CA 1
ATOM 542 C C . SER A 1 75 ? -7.852 -3.220 25.454 1.00 78.19 75 SER A C 1
ATOM 544 O O . SER A 1 75 ? -7.572 -2.041 25.636 1.00 78.19 75 SER A O 1
ATOM 546 N N . GLY A 1 76 ? -7.069 -4.022 24.721 1.00 76.44 76 GLY A N 1
ATOM 547 C CA . GLY A 1 76 ? -5.860 -3.593 24.006 1.00 76.44 76 GLY A CA 1
ATOM 548 C C . GLY A 1 76 ? -6.023 -3.355 22.496 1.00 76.44 76 GLY A C 1
ATOM 549 O O . GLY A 1 76 ? -5.097 -2.837 21.870 1.00 76.44 76 GLY A O 1
ATOM 550 N N . THR A 1 77 ? -7.163 -3.699 21.878 1.00 83.06 77 THR A N 1
ATOM 551 C CA . THR A 1 77 ? -7.305 -3.582 20.413 1.00 83.06 77 THR A CA 1
ATOM 552 C C . THR A 1 77 ? -7.268 -2.142 19.947 1.00 83.06 77 THR A C 1
ATOM 554 O O . THR A 1 77 ? -6.657 -1.886 18.925 1.00 83.06 77 THR A O 1
ATOM 557 N N . LEU A 1 78 ? -7.816 -1.187 20.701 1.00 81.81 78 LEU A N 1
ATOM 558 C CA . LEU A 1 78 ? -7.826 0.226 20.299 1.00 81.81 78 LEU A CA 1
ATOM 559 C C . LEU A 1 78 ? -6.418 0.824 20.143 1.00 81.81 78 LEU A C 1
ATOM 561 O O . LEU A 1 78 ? -6.195 1.644 19.253 1.00 81.81 78 LEU A O 1
ATOM 565 N N . PHE A 1 79 ? -5.468 0.426 20.994 1.00 84.12 79 PHE A N 1
ATOM 566 C CA . PHE A 1 79 ? -4.080 0.874 20.882 1.00 84.12 79 PHE A CA 1
ATOM 567 C C . PHE A 1 79 ? -3.399 0.240 19.667 1.00 84.12 79 PHE A C 1
ATOM 569 O O . PHE A 1 79 ? -2.856 0.951 18.817 1.00 84.12 79 PHE A O 1
ATOM 576 N N . LEU A 1 80 ? -3.497 -1.090 19.555 1.00 84.31 80 LEU A N 1
ATOM 577 C CA . LEU A 1 80 ? -2.919 -1.838 18.441 1.00 84.31 80 LEU A CA 1
ATOM 578 C C . LEU A 1 80 ? -3.494 -1.371 17.097 1.00 84.31 80 LEU A C 1
ATOM 580 O O . LEU A 1 80 ? -2.766 -1.261 16.117 1.00 84.31 80 LEU A O 1
ATOM 584 N N . ASP A 1 81 ? -4.783 -1.043 17.072 1.00 89.19 81 ASP A N 1
ATOM 585 C CA . ASP A 1 81 ? -5.510 -0.555 15.909 1.00 89.19 81 ASP A CA 1
ATOM 586 C C . ASP A 1 81 ? -5.037 0.827 15.481 1.00 89.19 81 ASP A C 1
ATOM 588 O O . ASP A 1 81 ? -4.733 1.010 14.312 1.00 89.19 81 ASP A O 1
ATOM 592 N N . ARG A 1 82 ? -4.852 1.777 16.407 1.00 84.81 82 ARG A N 1
ATOM 593 C CA . ARG A 1 82 ? -4.286 3.098 16.072 1.00 84.81 82 ARG A CA 1
ATOM 594 C C . ARG A 1 82 ? -2.875 2.997 15.507 1.00 84.81 82 ARG A C 1
ATOM 596 O O . ARG A 1 82 ? -2.544 3.704 14.556 1.00 84.81 82 ARG A O 1
ATOM 603 N N . LEU A 1 83 ? -2.052 2.121 16.076 1.00 85.56 83 LEU A N 1
ATOM 604 C CA . LEU A 1 83 ? -0.692 1.918 15.599 1.00 85.56 83 LEU A CA 1
ATOM 605 C C . LEU A 1 83 ? -0.661 1.247 14.228 1.00 85.56 83 LEU A C 1
ATOM 607 O O . LEU A 1 83 ? 0.001 1.742 13.314 1.00 85.56 83 LEU A O 1
ATOM 611 N N . ALA A 1 84 ? -1.378 0.133 14.083 1.00 86.50 84 ALA A N 1
ATOM 612 C CA . ALA A 1 84 ? -1.462 -0.593 12.828 1.00 86.50 84 ALA A CA 1
ATOM 613 C C . ALA A 1 84 ? -2.061 0.304 11.741 1.00 86.50 84 ALA A C 1
ATOM 615 O O . ALA A 1 84 ? -1.491 0.397 10.659 1.00 86.50 84 ALA A O 1
ATOM 616 N N . ALA A 1 85 ? -3.136 1.034 12.048 1.00 89.38 85 ALA A N 1
ATOM 617 C CA . ALA A 1 85 ? -3.748 2.016 11.162 1.00 89.38 85 ALA A CA 1
ATOM 618 C C . ALA A 1 85 ? -2.742 3.072 10.704 1.00 89.38 85 ALA A C 1
ATOM 620 O O . ALA A 1 85 ? -2.587 3.273 9.503 1.00 89.38 85 ALA A O 1
ATOM 621 N N . GLY A 1 86 ? -2.031 3.713 11.637 1.00 87.62 86 GLY A N 1
ATOM 622 C CA . GLY A 1 86 ? -1.046 4.745 11.318 1.00 87.62 86 GLY A CA 1
ATOM 623 C C . GLY A 1 86 ? 0.092 4.219 10.445 1.00 87.62 86 GLY A C 1
ATOM 624 O O . GLY A 1 86 ? 0.407 4.819 9.420 1.00 87.62 86 GLY A O 1
ATOM 625 N N . LEU A 1 87 ? 0.669 3.070 10.805 1.00 87.88 87 LEU A N 1
ATOM 626 C CA . LEU A 1 87 ? 1.777 2.458 10.070 1.00 87.88 87 LEU A CA 1
ATOM 627 C C . LEU A 1 87 ? 1.351 2.003 8.668 1.00 87.88 87 LEU A C 1
ATOM 629 O O . LEU A 1 87 ? 2.037 2.284 7.683 1.00 87.88 87 LEU A O 1
ATOM 633 N N . VAL A 1 88 ? 0.206 1.328 8.566 1.00 90.44 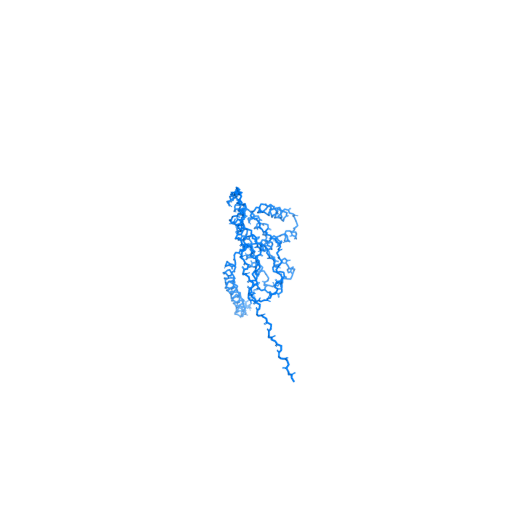88 VAL A N 1
ATOM 634 C CA . VAL A 1 88 ? -0.336 0.839 7.296 1.00 90.44 88 VAL A CA 1
ATOM 635 C C . VAL A 1 88 ? -0.712 2.011 6.392 1.00 90.44 88 VAL A C 1
ATOM 637 O O . VAL A 1 88 ? -0.313 2.028 5.227 1.00 90.44 88 VAL A O 1
ATOM 640 N N . LEU A 1 89 ? -1.398 3.027 6.915 1.00 91.44 89 LEU A N 1
ATOM 641 C CA . LEU A 1 89 ? -1.802 4.193 6.133 1.00 91.44 89 LEU A CA 1
ATOM 642 C C . LEU A 1 89 ? -0.589 5.020 5.679 1.00 91.44 89 LEU A C 1
ATOM 644 O O . LEU A 1 89 ? -0.494 5.384 4.508 1.00 91.44 89 LEU A O 1
ATOM 648 N N . PHE A 1 90 ? 0.394 5.232 6.560 1.00 91.38 90 PHE A N 1
ATOM 649 C CA . PHE A 1 90 ? 1.653 5.889 6.202 1.00 91.38 90 PHE A CA 1
ATOM 650 C C . PHE A 1 90 ? 2.407 5.120 5.109 1.00 91.38 90 PHE A C 1
ATOM 652 O O . PHE A 1 90 ? 2.909 5.720 4.155 1.00 91.38 90 PHE A O 1
ATOM 659 N N . SER A 1 91 ? 2.441 3.785 5.199 1.00 90.56 91 SER A N 1
ATOM 660 C CA . SER A 1 91 ? 3.047 2.949 4.159 1.00 90.56 91 SER A CA 1
ATOM 661 C C . SER A 1 91 ? 2.321 3.084 2.817 1.00 90.56 91 SER A C 1
ATOM 663 O O . SER A 1 91 ? 2.977 3.211 1.785 1.00 90.56 91 SER A O 1
ATOM 665 N N . ALA A 1 92 ? 0.985 3.151 2.823 1.00 93.88 92 ALA A N 1
ATOM 666 C CA . ALA A 1 92 ? 0.192 3.347 1.614 1.00 93.88 92 ALA A CA 1
ATOM 667 C C . ALA A 1 92 ? 0.511 4.693 0.946 1.00 93.88 92 ALA A C 1
ATOM 669 O O . ALA A 1 92 ? 0.737 4.729 -0.262 1.00 93.88 92 ALA A O 1
ATOM 670 N N . PHE A 1 93 ? 0.635 5.776 1.722 1.00 94.62 93 PHE A N 1
ATOM 671 C CA . PHE A 1 93 ? 1.013 7.097 1.201 1.00 94.62 93 PHE A CA 1
ATOM 672 C C . PHE A 1 93 ? 2.409 7.098 0.585 1.00 94.62 93 PHE A C 1
ATOM 674 O O . PHE A 1 93 ? 2.614 7.629 -0.510 1.00 94.62 93 PHE A O 1
ATOM 681 N N . TYR A 1 94 ? 3.365 6.461 1.262 1.00 93.19 94 TYR A N 1
ATOM 682 C CA . TYR A 1 94 ? 4.710 6.289 0.729 1.00 93.19 94 TYR A CA 1
ATOM 683 C C . TYR A 1 94 ? 4.692 5.510 -0.591 1.00 93.19 94 TYR A C 1
ATOM 685 O O . TYR A 1 94 ? 5.319 5.931 -1.563 1.00 93.19 94 TYR A O 1
ATOM 693 N N . PHE A 1 95 ? 3.947 4.405 -0.663 1.00 93.25 95 PHE A N 1
ATOM 694 C CA . PHE A 1 95 ? 3.849 3.601 -1.879 1.00 93.25 95 PHE A CA 1
ATOM 695 C C . PHE A 1 95 ? 3.181 4.346 -3.026 1.00 93.25 95 PHE A C 1
ATOM 697 O O . PHE A 1 95 ? 3.651 4.270 -4.158 1.00 93.25 95 PHE A O 1
ATOM 704 N N . GLN A 1 96 ? 2.144 5.122 -2.740 1.00 94.12 96 GLN A N 1
ATOM 705 C CA . GLN A 1 96 ? 1.469 5.960 -3.722 1.00 94.12 96 GLN A CA 1
ATOM 706 C C . GLN A 1 96 ? 2.431 6.980 -4.346 1.00 94.12 96 GLN A C 1
ATOM 708 O O . GLN A 1 96 ? 2.495 7.120 -5.571 1.00 94.12 96 GLN A O 1
ATOM 713 N N . TRP A 1 97 ? 3.260 7.613 -3.513 1.00 93.44 97 TRP A N 1
ATOM 714 C CA . TRP A 1 97 ? 4.336 8.493 -3.963 1.00 93.44 97 TRP A CA 1
ATOM 715 C C . TRP A 1 97 ? 5.430 7.752 -4.747 1.00 93.44 97 TRP A C 1
ATOM 717 O O . TRP A 1 97 ? 5.894 8.233 -5.788 1.00 93.44 97 TRP A O 1
ATOM 727 N N . ALA A 1 98 ? 5.844 6.575 -4.272 1.00 90.12 98 ALA A N 1
ATOM 728 C CA . ALA A 1 98 ? 6.889 5.769 -4.896 1.00 90.12 98 ALA A CA 1
ATOM 729 C C . ALA A 1 98 ? 6.479 5.291 -6.297 1.00 90.12 98 ALA A C 1
ATOM 731 O O . ALA A 1 98 ? 7.256 5.448 -7.240 1.00 90.12 98 ALA A O 1
ATOM 732 N N . ILE A 1 99 ? 5.246 4.793 -6.455 1.00 90.00 99 ILE A N 1
ATOM 733 C CA . ILE A 1 99 ? 4.678 4.357 -7.741 1.00 90.00 99 ILE A CA 1
ATOM 734 C C . ILE A 1 99 ? 4.641 5.528 -8.733 1.00 90.00 99 ILE A C 1
ATOM 736 O O . ILE A 1 99 ? 5.012 5.371 -9.897 1.00 90.00 99 ILE A O 1
ATOM 740 N N . ALA A 1 100 ? 4.257 6.723 -8.278 1.00 91.69 100 ALA A N 1
ATOM 741 C CA . ALA A 1 100 ? 4.228 7.918 -9.120 1.00 91.69 100 ALA A CA 1
ATOM 742 C C . ALA A 1 100 ? 5.623 8.435 -9.514 1.00 91.69 100 ALA A C 1
ATOM 744 O O . ALA A 1 100 ? 5.773 9.078 -10.555 1.00 91.69 100 ALA A O 1
ATOM 745 N N . SER A 1 101 ? 6.642 8.138 -8.705 1.00 90.44 101 SER A N 1
ATOM 746 C CA . SER A 1 101 ? 8.024 8.591 -8.904 1.00 90.44 101 SER A CA 1
ATOM 747 C C . SER A 1 101 ? 8.882 7.639 -9.747 1.00 90.44 101 SER A C 1
ATOM 749 O O . SER A 1 101 ? 10.067 7.916 -9.957 1.00 90.44 101 SER A O 1
ATOM 751 N N . LEU A 1 102 ? 8.318 6.535 -10.251 1.00 87.88 102 LEU A N 1
ATOM 752 C CA . LEU A 1 102 ? 9.028 5.602 -11.128 1.00 87.88 102 LEU A CA 1
ATOM 753 C C . LEU A 1 102 ? 9.494 6.310 -12.411 1.00 87.88 102 LEU A C 1
ATOM 755 O O . LEU A 1 102 ? 8.700 6.852 -13.186 1.00 87.88 102 LEU A O 1
ATOM 759 N N . ARG A 1 103 ? 10.814 6.309 -12.634 1.00 85.06 103 ARG A N 1
ATOM 760 C CA . ARG A 1 103 ? 11.449 6.940 -13.796 1.00 85.06 103 ARG A CA 1
ATOM 761 C C . ARG A 1 103 ? 11.641 5.916 -14.910 1.00 85.06 103 ARG A C 1
ATOM 763 O O . ARG A 1 103 ? 12.309 4.908 -14.715 1.00 85.06 103 ARG A O 1
ATOM 770 N N . GLY A 1 104 ? 11.120 6.230 -16.093 1.00 65.75 104 GLY A N 1
ATOM 771 C CA . GLY A 1 104 ? 11.420 5.517 -17.334 1.00 65.75 104 GLY A CA 1
ATOM 772 C C . GLY A 1 104 ? 10.264 4.661 -17.879 1.00 65.75 104 GLY A C 1
ATOM 773 O O . GLY A 1 104 ? 9.491 4.086 -17.111 1.00 65.75 104 GLY A O 1
ATOM 774 N N . PRO A 1 105 ? 10.133 4.552 -19.213 1.00 58.34 105 PRO A N 1
ATOM 775 C CA . PRO A 1 105 ? 9.127 3.710 -19.866 1.00 58.34 105 PRO A CA 1
ATOM 776 C C . PRO A 1 105 ? 9.479 2.215 -19.847 1.00 58.34 105 PRO A C 1
ATOM 778 O O . PRO A 1 105 ? 8.585 1.386 -19.976 1.00 58.34 105 PRO A O 1
ATOM 781 N N . ALA A 1 106 ? 10.758 1.873 -19.646 1.00 55.78 106 ALA A N 1
ATOM 782 C CA . ALA A 1 106 ? 11.254 0.497 -19.543 1.00 55.78 106 ALA A CA 1
ATOM 783 C C . ALA A 1 106 ? 11.362 -0.019 -18.096 1.00 55.78 106 ALA A C 1
ATOM 785 O O . ALA A 1 106 ? 11.718 -1.175 -17.884 1.00 55.78 106 ALA A O 1
ATOM 786 N N . ALA A 1 107 ? 11.046 0.814 -17.097 1.00 60.38 107 ALA A N 1
ATOM 787 C CA . ALA A 1 107 ? 10.983 0.409 -15.695 1.00 60.38 107 ALA A CA 1
ATOM 788 C C . ALA A 1 107 ? 9.696 -0.398 -15.442 1.00 60.38 107 ALA A C 1
ATOM 790 O O . ALA A 1 107 ? 8.787 0.039 -14.741 1.00 60.38 107 ALA A O 1
ATOM 791 N N . GLY A 1 108 ? 9.593 -1.557 -16.091 1.00 64.31 108 GLY A N 1
ATOM 792 C CA . GLY A 1 108 ? 8.549 -2.529 -15.818 1.00 64.31 108 GLY A CA 1
ATOM 793 C C . GLY A 1 108 ? 8.816 -3.171 -14.465 1.00 64.31 108 GLY A C 1
ATOM 794 O O . GLY A 1 108 ? 9.820 -3.863 -14.303 1.00 64.31 108 GLY A O 1
ATOM 795 N N . VAL A 1 109 ? 7.941 -2.942 -13.490 1.00 71.62 109 VAL A N 1
ATOM 796 C CA . VAL A 1 109 ? 8.014 -3.633 -12.198 1.00 71.62 109 VAL A CA 1
ATOM 797 C C . VAL A 1 109 ? 7.222 -4.923 -12.330 1.00 71.62 109 VAL A C 1
ATOM 799 O O . VAL A 1 109 ? 6.031 -4.899 -12.631 1.00 71.62 109 VAL A O 1
ATOM 802 N N . VAL A 1 110 ? 7.865 -6.063 -12.102 1.00 74.25 110 VAL A N 1
ATOM 803 C CA . VAL A 1 110 ? 7.159 -7.343 -12.026 1.00 74.25 110 VAL A CA 1
ATOM 804 C C . VAL A 1 110 ? 6.493 -7.417 -10.657 1.00 74.25 110 VAL A C 1
ATOM 806 O O . VAL A 1 110 ? 7.166 -7.405 -9.629 1.00 74.25 110 VAL A O 1
ATOM 809 N N . VAL A 1 111 ? 5.163 -7.448 -10.645 1.00 73.00 111 VAL A N 1
ATOM 810 C CA . VAL A 1 111 ? 4.377 -7.675 -9.434 1.00 73.00 111 VAL A CA 1
ATOM 811 C C . VAL A 1 111 ? 4.196 -9.174 -9.299 1.00 73.00 111 VAL A C 1
ATOM 813 O O . VAL A 1 111 ? 3.395 -9.797 -10.000 1.00 73.00 111 VAL A O 1
ATOM 816 N N . SER A 1 112 ? 4.978 -9.761 -8.410 1.00 70.25 112 SER A N 1
ATOM 817 C CA . SER A 1 112 ? 4.861 -11.154 -8.028 1.00 70.25 112 SER A CA 1
ATOM 818 C C . SER A 1 112 ? 4.283 -11.272 -6.625 1.00 70.25 112 SER A C 1
ATOM 820 O O . SER A 1 112 ? 4.647 -10.531 -5.708 1.00 70.25 112 SER A O 1
ATOM 822 N N . LEU A 1 113 ? 3.341 -12.199 -6.465 1.00 62.25 113 LEU A N 1
ATOM 823 C CA . LEU A 1 113 ? 2.805 -12.559 -5.164 1.00 62.25 113 LEU A CA 1
ATOM 824 C C . LEU A 1 113 ? 3.508 -13.827 -4.670 1.00 62.25 113 LEU A C 1
ATOM 826 O O . LEU A 1 113 ? 3.547 -14.831 -5.395 1.00 62.25 113 LEU A O 1
ATOM 830 N N . PRO A 1 114 ? 4.013 -13.833 -3.424 1.00 61.34 114 PRO A N 1
ATOM 831 C CA . PRO A 1 114 ? 4.451 -15.058 -2.779 1.00 61.34 114 PRO A CA 1
ATOM 832 C C . PRO A 1 114 ? 3.213 -15.879 -2.391 1.00 61.34 114 PRO A C 1
ATOM 834 O O . PRO A 1 114 ? 2.715 -15.792 -1.272 1.00 61.34 114 PRO A O 1
ATOM 837 N N . VAL A 1 115 ? 2.687 -16.679 -3.321 1.00 59.00 115 VAL A N 1
ATOM 838 C CA . VAL A 1 115 ? 1.482 -17.498 -3.078 1.00 59.00 115 VAL A CA 1
ATOM 839 C C . VAL A 1 115 ? 1.754 -18.622 -2.071 1.00 59.00 115 VAL A C 1
ATOM 841 O O . VAL A 1 115 ? 0.854 -19.026 -1.344 1.00 59.00 115 VAL A O 1
ATOM 844 N N . GLY A 1 116 ? 3.011 -19.051 -1.922 1.00 53.19 116 GLY A N 1
ATOM 845 C CA . GLY A 1 116 ? 3.416 -20.012 -0.886 1.00 53.19 116 GLY A CA 1
ATOM 846 C C . GLY A 1 116 ? 3.603 -19.427 0.523 1.00 53.19 116 GLY A C 1
ATOM 847 O O . GLY A 1 116 ? 3.881 -20.176 1.454 1.00 53.19 116 GLY A O 1
ATOM 848 N N . GLY A 1 117 ? 3.496 -18.104 0.702 1.00 50.00 117 GLY A N 1
ATOM 849 C CA . GLY A 1 117 ? 3.944 -17.412 1.917 1.00 50.00 117 GLY A CA 1
ATOM 850 C C . GLY A 1 117 ? 2.878 -17.128 2.977 1.00 50.00 117 GLY A C 1
ATOM 851 O O . GLY A 1 117 ? 3.251 -16.726 4.078 1.00 50.00 117 GLY A O 1
ATOM 852 N N . LEU A 1 118 ? 1.584 -17.346 2.699 1.00 52.97 118 LEU A N 1
ATOM 853 C CA . LEU A 1 118 ? 0.499 -17.006 3.640 1.00 52.97 118 LEU A CA 1
ATOM 854 C C . LEU A 1 118 ? 0.603 -17.761 4.991 1.00 52.97 118 LEU A C 1
ATOM 856 O O . LEU A 1 118 ? -0.044 -17.373 5.957 1.00 52.97 118 LEU A O 1
ATOM 860 N N . LEU A 1 119 ? 1.451 -18.801 5.066 1.00 49.72 119 LEU A N 1
ATOM 861 C CA . LEU A 1 119 ? 1.745 -19.616 6.254 1.00 49.72 119 LEU A CA 1
ATOM 862 C C . LEU A 1 119 ? 3.223 -19.581 6.721 1.00 49.72 119 LEU A C 1
ATOM 864 O O . LEU A 1 119 ? 3.646 -20.470 7.452 1.00 49.72 119 LEU A O 1
ATOM 868 N N . GLY A 1 120 ? 4.010 -18.551 6.375 1.00 44.50 120 GLY A N 1
ATOM 869 C CA . GLY A 1 120 ? 5.237 -18.244 7.141 1.00 44.50 120 GLY A CA 1
ATOM 870 C C . GLY A 1 120 ? 6.590 -18.418 6.444 1.00 44.50 120 GLY A C 1
ATOM 871 O O . GLY A 1 120 ? 7.576 -18.754 7.095 1.00 44.50 120 GLY A O 1
ATOM 872 N N . GLY A 1 121 ? 6.687 -18.136 5.144 1.00 46.81 121 GLY A N 1
ATOM 873 C CA . GLY A 1 121 ? 7.967 -18.153 4.428 1.00 46.81 121 GLY A CA 1
ATOM 874 C C . GLY A 1 121 ? 8.417 -16.771 3.963 1.00 46.81 121 GLY A C 1
A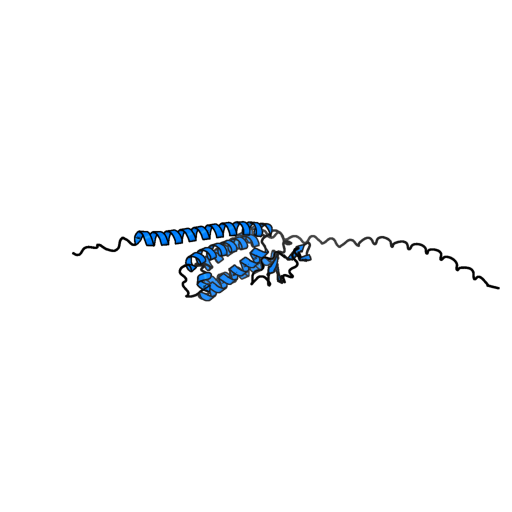TOM 875 O O . GLY A 1 121 ? 8.056 -16.353 2.868 1.00 46.81 121 GLY A O 1
ATOM 876 N N . ALA A 1 122 ? 9.267 -16.085 4.734 1.00 50.47 122 ALA A N 1
ATOM 877 C CA . ALA A 1 122 ? 10.023 -14.910 4.276 1.00 50.47 122 ALA A CA 1
ATOM 878 C C . ALA A 1 122 ? 11.201 -15.331 3.362 1.00 50.47 122 ALA A C 1
ATOM 880 O O . ALA A 1 122 ? 12.360 -15.027 3.634 1.00 50.47 122 ALA A O 1
ATOM 881 N N . GLY A 1 123 ? 10.913 -16.101 2.309 1.00 49.41 123 GLY A N 1
ATOM 882 C CA . GLY A 1 123 ? 11.900 -16.609 1.356 1.00 49.41 123 GLY A CA 1
ATOM 883 C C . GLY A 1 123 ? 12.063 -15.657 0.175 1.00 49.41 123 GLY A C 1
ATOM 884 O O . GLY A 1 123 ? 11.167 -15.533 -0.651 1.00 49.41 123 GLY A O 1
ATOM 885 N N . GLY A 1 124 ? 13.203 -14.968 0.108 1.00 52.81 124 GLY A N 1
ATOM 886 C CA . GLY A 1 124 ? 13.525 -13.952 -0.898 1.00 52.81 124 GLY A CA 1
ATOM 887 C C . GLY A 1 124 ? 14.008 -14.502 -2.245 1.00 52.81 124 GLY A C 1
ATOM 888 O O . GLY A 1 124 ? 15.078 -14.103 -2.696 1.00 52.81 124 GLY A O 1
ATOM 889 N N . GLY A 1 125 ? 13.243 -15.391 -2.879 1.00 56.19 125 GLY A N 1
ATOM 890 C CA . GLY A 1 125 ? 13.362 -15.645 -4.320 1.00 56.19 125 GLY A CA 1
ATOM 891 C C . GLY A 1 125 ? 12.475 -14.643 -5.053 1.00 56.19 125 GLY A C 1
ATOM 892 O O . GLY A 1 125 ? 11.317 -14.492 -4.678 1.00 56.19 125 GLY A O 1
ATOM 893 N N . GLY A 1 126 ? 13.022 -13.890 -6.006 1.00 60.53 126 GLY A N 1
ATOM 894 C CA . GLY A 1 126 ? 12.252 -12.893 -6.746 1.00 60.53 126 GLY A CA 1
ATOM 895 C C . GLY A 1 126 ? 12.439 -13.055 -8.243 1.00 60.53 126 GLY A C 1
ATOM 896 O O . GLY A 1 126 ? 13.558 -13.260 -8.716 1.00 60.53 126 GLY A O 1
ATOM 897 N N . VAL A 1 127 ? 11.357 -12.908 -9.002 1.00 65.56 127 VAL A N 1
ATOM 898 C CA . VAL A 1 127 ? 11.443 -12.768 -10.459 1.00 65.56 127 VAL A CA 1
ATOM 899 C C . VAL A 1 127 ? 11.948 -11.366 -10.805 1.00 65.56 127 VAL A C 1
ATOM 901 O O . VAL A 1 127 ? 11.310 -10.363 -10.479 1.00 65.56 127 VAL A O 1
ATOM 904 N N . ARG A 1 128 ? 13.088 -11.271 -11.493 1.00 66.50 128 ARG A N 1
ATOM 905 C CA . ARG A 1 128 ? 13.624 -10.009 -12.017 1.00 66.50 128 ARG A CA 1
ATOM 906 C C . ARG A 1 128 ? 13.477 -9.976 -13.529 1.00 66.50 128 ARG A C 1
ATOM 908 O O . ARG A 1 128 ? 13.811 -10.929 -14.221 1.00 66.50 128 ARG A O 1
ATOM 915 N N . LEU A 1 129 ? 12.982 -8.861 -14.059 1.00 65.31 129 LEU A N 1
ATOM 916 C CA . LEU A 1 129 ? 13.013 -8.618 -15.496 1.00 65.31 129 LEU A CA 1
ATOM 917 C C . LEU A 1 129 ? 14.396 -8.057 -15.852 1.00 65.31 129 LEU A C 1
ATOM 919 O O . LEU A 1 129 ? 14.688 -6.903 -15.538 1.00 65.31 129 LEU A O 1
ATOM 923 N N . ARG A 1 130 ? 15.248 -8.859 -16.487 1.00 70.81 130 ARG A N 1
ATOM 924 C CA . ARG A 1 130 ? 16.537 -8.415 -17.021 1.00 70.81 130 ARG A CA 1
ATOM 925 C C . ARG A 1 130 ? 16.457 -8.453 -18.541 1.00 70.81 130 ARG A C 1
ATOM 927 O O . ARG A 1 130 ? 16.149 -9.487 -19.119 1.00 70.81 130 ARG A O 1
ATOM 934 N N . GLU A 1 131 ? 16.641 -7.297 -19.180 1.00 72.50 131 GLU A N 1
ATOM 935 C CA . GLU A 1 131 ? 16.657 -7.175 -20.651 1.00 72.50 131 GLU A CA 1
ATOM 936 C C . GLU A 1 131 ? 15.377 -7.699 -21.339 1.00 72.50 131 GLU A C 1
ATOM 938 O O . GLU A 1 131 ? 15.408 -8.270 -22.423 1.00 72.50 131 GLU A O 1
ATOM 943 N N . GLY A 1 132 ? 14.216 -7.522 -20.696 1.00 66.81 132 GLY A N 1
ATOM 944 C CA . GLY A 1 132 ? 12.932 -8.008 -21.217 1.00 66.81 132 GLY A CA 1
ATOM 945 C C . GLY A 1 132 ? 12.678 -9.503 -20.993 1.00 66.81 132 GLY A C 1
ATOM 946 O O . GLY A 1 132 ? 11.584 -9.980 -21.293 1.00 66.81 132 GLY A O 1
ATOM 947 N N . ARG A 1 133 ? 13.635 -10.232 -20.408 1.00 70.88 133 ARG A N 1
ATOM 948 C CA . ARG A 1 133 ? 13.483 -11.626 -19.989 1.00 70.88 133 ARG A CA 1
ATOM 949 C C . ARG A 1 133 ? 13.200 -11.698 -18.490 1.00 70.88 133 ARG A C 1
ATOM 951 O O . ARG A 1 133 ? 13.844 -11.029 -17.689 1.00 70.88 133 ARG A O 1
ATOM 958 N N . LEU A 1 134 ? 12.220 -12.511 -18.106 1.00 74.44 134 LEU A N 1
ATOM 959 C CA . LEU A 1 134 ? 11.969 -12.848 -16.704 1.00 74.44 134 LEU A CA 1
ATOM 960 C C . LEU A 1 134 ? 13.030 -13.864 -16.264 1.00 74.44 134 LEU A C 1
ATOM 962 O O . LEU A 1 134 ? 12.943 -15.042 -16.610 1.00 74.44 134 LEU A O 1
ATOM 966 N N . GLU A 1 135 ? 14.040 -13.407 -15.533 1.00 73.75 135 GLU A N 1
ATOM 967 C CA . GLU A 1 135 ? 14.987 -14.270 -14.832 1.00 73.75 135 GLU A CA 1
ATOM 968 C C . GLU A 1 135 ? 14.424 -14.567 -13.439 1.00 73.75 135 GLU A C 1
ATOM 970 O O . GLU A 1 135 ? 14.054 -13.663 -12.686 1.00 73.75 135 GLU A O 1
ATOM 975 N N . ARG A 1 136 ? 14.293 -15.852 -13.105 1.00 73.44 136 ARG A N 1
ATOM 976 C CA . ARG A 1 136 ? 13.956 -16.282 -11.747 1.00 73.44 136 ARG A CA 1
ATOM 977 C C . ARG A 1 136 ? 15.269 -16.476 -11.004 1.00 73.44 136 ARG A C 1
ATOM 979 O O . ARG A 1 136 ? 16.020 -17.386 -11.349 1.00 73.44 136 ARG A O 1
ATOM 986 N N . ASP A 1 137 ? 15.536 -15.633 -10.010 1.00 68.44 137 ASP A N 1
ATOM 987 C CA . ASP A 1 137 ? 16.648 -15.867 -9.091 1.00 68.44 137 ASP A CA 1
ATOM 988 C C . ASP A 1 137 ? 16.261 -17.060 -8.206 1.00 68.44 137 ASP A C 1
ATOM 990 O O . ASP A 1 137 ? 15.540 -16.921 -7.214 1.00 68.44 137 ASP A O 1
ATOM 994 N N . PHE A 1 138 ? 16.707 -18.257 -8.592 1.00 62.31 138 PHE A N 1
ATOM 995 C CA . PHE A 1 138 ? 16.681 -19.422 -7.716 1.00 62.31 138 PHE A CA 1
ATOM 996 C C . PHE A 1 138 ? 17.713 -19.172 -6.618 1.00 62.31 138 PHE A C 1
ATOM 998 O O . PHE A 1 138 ? 18.904 -19.409 -6.804 1.00 62.31 138 PHE A O 1
ATOM 1005 N N . GLY A 1 139 ? 17.269 -18.597 -5.500 1.00 58.00 139 GLY A N 1
ATOM 1006 C CA . GLY A 1 139 ? 18.121 -18.415 -4.332 1.00 58.00 139 GLY A CA 1
ATOM 1007 C C . GLY A 1 139 ? 18.760 -19.742 -3.910 1.00 58.00 139 GLY A C 1
ATOM 1008 O O . GLY A 1 139 ? 18.152 -20.802 -4.030 1.00 58.00 139 GLY A O 1
ATOM 1009 N N . GLU A 1 140 ? 19.981 -19.662 -3.386 1.00 52.19 140 GLU A N 1
ATOM 1010 C CA . GLU A 1 140 ? 20.866 -20.781 -3.011 1.00 52.19 140 GLU A CA 1
ATOM 1011 C C . GLU A 1 140 ? 20.273 -21.756 -1.963 1.00 52.19 140 GLU A C 1
ATOM 1013 O O . GLU A 1 140 ? 20.820 -22.824 -1.713 1.00 52.19 140 GLU A O 1
ATOM 1018 N N . GLY A 1 141 ? 19.109 -21.440 -1.386 1.00 54.12 141 GLY A N 1
ATOM 1019 C CA . GLY A 1 141 ? 18.277 -22.384 -0.641 1.00 54.12 141 GLY A CA 1
ATOM 1020 C C . GLY A 1 141 ? 17.138 -22.886 -1.524 1.00 54.12 141 GLY A C 1
ATOM 1021 O O . GLY A 1 141 ? 16.115 -22.213 -1.618 1.00 54.12 141 GLY A O 1
ATOM 1022 N N . GLY A 1 142 ? 17.323 -24.050 -2.157 1.00 45.25 142 GLY A N 1
ATOM 1023 C CA . GLY A 1 142 ? 16.451 -24.681 -3.163 1.00 45.25 142 GLY A CA 1
ATOM 1024 C C . GLY A 1 142 ? 15.037 -25.082 -2.716 1.00 45.25 142 GLY A C 1
ATOM 1025 O O . GLY A 1 142 ? 14.601 -26.206 -2.952 1.00 45.25 142 GLY A O 1
ATOM 1026 N N . GLY A 1 143 ? 14.295 -24.173 -2.091 1.00 55.97 143 GLY A N 1
ATOM 1027 C CA . GLY A 1 143 ? 12.854 -24.286 -1.940 1.00 55.97 143 GLY A CA 1
ATOM 1028 C C . GLY A 1 143 ? 12.173 -23.849 -3.232 1.00 55.97 143 GLY A C 1
ATOM 1029 O O . GLY A 1 143 ? 12.331 -22.707 -3.662 1.00 55.97 143 GLY A O 1
ATOM 1030 N N . VAL A 1 144 ? 11.386 -24.737 -3.840 1.00 55.56 144 VAL A N 1
ATOM 1031 C CA . VAL A 1 144 ? 10.476 -24.404 -4.946 1.00 55.56 144 VAL A CA 1
ATOM 1032 C C . VAL A 1 144 ? 9.335 -23.547 -4.387 1.00 55.56 144 VAL A C 1
ATOM 1034 O O . VAL A 1 144 ? 8.219 -24.008 -4.165 1.00 55.56 144 VAL A O 1
ATOM 1037 N N . GLY A 1 145 ? 9.626 -22.283 -4.086 1.00 57.88 145 GLY A N 1
ATOM 1038 C CA . GLY A 1 145 ? 8.603 -21.288 -3.816 1.00 57.88 145 GLY A CA 1
ATOM 1039 C C . GLY A 1 145 ? 7.858 -21.019 -5.116 1.00 57.88 145 GLY A C 1
ATOM 1040 O O . GLY A 1 145 ? 8.420 -20.437 -6.041 1.00 57.88 145 GLY A O 1
ATOM 1041 N N . SER A 1 146 ? 6.606 -21.469 -5.212 1.00 61.22 146 SER A N 1
ATOM 1042 C CA . SER A 1 146 ? 5.729 -21.126 -6.332 1.00 61.22 146 SER A CA 1
ATOM 1043 C C . SER A 1 146 ? 5.397 -19.633 -6.270 1.00 61.22 146 SER A C 1
ATOM 1045 O O . SER A 1 146 ? 4.437 -19.214 -5.621 1.00 61.22 146 SER A O 1
ATOM 1047 N N . GLU A 1 147 ? 6.226 -18.815 -6.910 1.00 64.50 147 GLU A N 1
ATOM 1048 C CA . GLU A 1 147 ? 5.997 -17.385 -7.076 1.00 64.50 147 GLU A CA 1
ATOM 1049 C C . GLU A 1 147 ? 5.042 -17.171 -8.259 1.00 64.50 147 GLU A C 1
ATOM 1051 O O . GLU A 1 147 ? 5.354 -17.511 -9.405 1.00 64.50 147 GLU A O 1
ATOM 1056 N N . VAL A 1 148 ? 3.850 -16.633 -7.986 1.00 69.62 148 VAL A N 1
ATOM 1057 C CA . VAL A 1 148 ? 2.875 -16.323 -9.036 1.00 69.62 148 VAL A CA 1
ATOM 1058 C C . VAL A 1 148 ? 3.117 -14.893 -9.479 1.00 69.62 148 VAL A C 1
ATOM 1060 O O . VAL A 1 148 ? 2.903 -13.941 -8.727 1.00 69.62 148 VAL A O 1
ATOM 1063 N N . VAL A 1 149 ? 3.582 -14.741 -10.717 1.00 72.56 149 VAL A N 1
ATOM 1064 C CA . VAL A 1 149 ? 3.657 -13.434 -11.366 1.00 72.56 149 VAL A CA 1
ATOM 1065 C C . VAL A 1 149 ? 2.227 -12.991 -11.658 1.00 72.56 149 VAL A C 1
ATOM 1067 O O . VAL A 1 149 ? 1.559 -13.572 -12.507 1.00 72.56 149 VAL A O 1
ATOM 1070 N N . VAL A 1 150 ? 1.754 -11.981 -10.931 1.00 76.25 150 VAL A N 1
ATOM 1071 C CA . VAL A 1 150 ? 0.395 -11.440 -11.081 1.00 76.25 150 VAL A CA 1
ATOM 1072 C C . VAL A 1 150 ? 0.316 -10.525 -12.290 1.00 76.25 150 VAL A C 1
ATOM 1074 O O . VAL A 1 150 ? -0.689 -10.495 -12.993 1.00 76.25 150 VAL A O 1
ATOM 1077 N N . GLY A 1 151 ? 1.385 -9.777 -12.551 1.00 80.56 151 GLY A N 1
ATOM 1078 C CA . GLY A 1 151 ? 1.438 -8.892 -13.699 1.00 80.56 151 GLY A CA 1
ATOM 1079 C C . GLY A 1 151 ? 2.744 -8.124 -13.799 1.00 80.56 151 GLY A C 1
ATOM 1080 O O . GLY A 1 151 ? 3.565 -8.109 -12.883 1.00 80.56 151 GLY A O 1
ATOM 1081 N N . VAL A 1 152 ? 2.928 -7.467 -14.939 1.00 83.44 152 VAL A N 1
ATOM 1082 C CA . VAL A 1 152 ? 4.023 -6.524 -15.159 1.00 83.44 152 VAL A CA 1
ATOM 1083 C C . VAL A 1 152 ? 3.424 -5.129 -15.170 1.00 83.44 152 VAL A C 1
ATOM 1085 O O . VAL A 1 152 ? 2.647 -4.788 -16.058 1.00 83.44 152 VAL A O 1
ATOM 1088 N N . TRP A 1 153 ? 3.786 -4.329 -14.178 1.00 82.81 153 TRP A N 1
ATOM 1089 C CA . TRP A 1 153 ? 3.376 -2.941 -14.080 1.00 82.81 153 TRP A CA 1
ATOM 1090 C C . TRP A 1 153 ? 4.188 -2.085 -15.046 1.00 82.81 153 TRP A C 1
ATOM 1092 O O . TRP A 1 153 ? 5.417 -2.041 -14.946 1.00 82.81 153 TRP A O 1
ATOM 1102 N N . ARG A 1 154 ? 3.519 -1.374 -15.960 1.00 85.31 154 ARG A N 1
ATOM 1103 C CA . ARG A 1 154 ? 4.165 -0.403 -16.849 1.00 85.31 154 ARG A CA 1
ATOM 1104 C C . ARG A 1 154 ? 3.836 1.014 -16.413 1.00 85.31 154 ARG A C 1
ATOM 1106 O O . ARG A 1 154 ? 2.712 1.340 -16.052 1.00 85.31 154 ARG A O 1
ATOM 1113 N N . THR A 1 155 ? 4.807 1.904 -16.558 1.00 84.81 155 THR A N 1
ATOM 1114 C CA . THR A 1 155 ? 4.675 3.332 -16.244 1.00 84.81 155 THR A CA 1
ATOM 1115 C C . THR A 1 155 ? 3.522 4.019 -17.002 1.00 84.81 155 THR A C 1
ATOM 1117 O O . THR A 1 155 ? 2.941 4.987 -16.510 1.00 84.81 155 THR A O 1
ATOM 1120 N N . GLY A 1 156 ? 3.162 3.516 -18.190 1.00 85.44 156 GLY A N 1
ATOM 1121 C CA . GLY A 1 156 ? 2.009 3.992 -18.963 1.00 85.44 156 GLY A CA 1
ATOM 1122 C C . GLY A 1 156 ? 0.648 3.661 -18.335 1.00 85.44 156 GLY A C 1
ATOM 1123 O O . GLY A 1 156 ? -0.301 4.420 -18.522 1.00 85.44 156 GLY A O 1
ATOM 1124 N N . ASP A 1 157 ? 0.562 2.596 -17.533 1.00 89.19 157 ASP A N 1
ATOM 1125 C CA . ASP A 1 157 ? -0.683 2.152 -16.894 1.00 89.19 157 ASP A CA 1
ATOM 1126 C C . ASP A 1 157 ? -1.041 2.975 -15.649 1.00 89.19 157 ASP A C 1
ATOM 1128 O O . ASP A 1 157 ? -2.161 2.872 -15.145 1.00 89.19 157 ASP A O 1
ATOM 1132 N N . TYR A 1 158 ? -0.131 3.847 -15.193 1.00 90.69 158 TYR A N 1
ATOM 1133 C CA . TYR A 1 158 ? -0.332 4.715 -14.031 1.00 90.69 158 TYR A CA 1
ATOM 1134 C C . TYR A 1 158 ? -1.676 5.447 -14.076 1.00 90.69 158 TYR A C 1
ATOM 1136 O O . TYR A 1 158 ? -2.415 5.433 -13.100 1.00 90.69 158 TYR A O 1
ATOM 1144 N N . TRP A 1 159 ? -2.020 6.049 -15.217 1.00 93.94 159 TRP A N 1
ATOM 1145 C CA . TRP A 1 159 ? -3.242 6.844 -15.352 1.00 93.94 159 TRP A CA 1
ATOM 1146 C C . TRP A 1 159 ? -4.515 6.010 -15.237 1.00 93.94 159 TRP A C 1
ATOM 1148 O O . TRP A 1 159 ? -5.500 6.470 -14.666 1.00 93.94 159 TRP A O 1
ATOM 1158 N N . ARG A 1 160 ? -4.489 4.769 -15.736 1.00 94.31 160 ARG A N 1
ATOM 1159 C CA . ARG A 1 160 ? -5.620 3.842 -15.610 1.00 94.31 160 ARG A CA 1
ATOM 1160 C C . ARG A 1 160 ? -5.814 3.455 -14.155 1.00 94.31 160 ARG A C 1
ATOM 1162 O O . ARG A 1 160 ? -6.928 3.525 -13.652 1.00 94.31 160 ARG A O 1
ATOM 1169 N N . PHE A 1 161 ? -4.726 3.115 -13.471 1.00 92.88 161 PHE A N 1
ATOM 1170 C CA . PHE A 1 161 ? -4.784 2.781 -12.056 1.00 92.88 161 PHE A CA 1
ATOM 1171 C C . PHE A 1 161 ? -5.218 3.969 -11.197 1.00 92.88 161 PHE A C 1
ATOM 1173 O O . PHE A 1 161 ? -6.114 3.819 -10.378 1.00 92.88 161 PHE A O 1
ATOM 1180 N N . ALA A 1 162 ? -4.640 5.150 -11.419 1.00 95.06 162 ALA A N 1
ATOM 1181 C CA . ALA A 1 162 ? -5.005 6.379 -10.723 1.00 95.06 162 ALA A CA 1
ATOM 1182 C C . ALA A 1 162 ? -6.490 6.717 -10.923 1.00 95.06 162 ALA A C 1
ATOM 1184 O O . ALA A 1 162 ? -7.175 7.044 -9.959 1.00 95.06 162 ALA A O 1
ATOM 1185 N N . GLY A 1 163 ? -7.004 6.581 -12.151 1.00 96.81 163 GLY A N 1
ATOM 1186 C CA . GLY A 1 163 ? -8.422 6.777 -12.455 1.00 96.81 163 GLY A CA 1
ATOM 1187 C C . GLY A 1 163 ? -9.324 5.765 -11.746 1.00 96.81 163 GLY A C 1
ATOM 1188 O O . GLY A 1 163 ? -10.280 6.160 -11.086 1.00 96.81 163 GLY A O 1
ATOM 1189 N N . VAL A 1 164 ? -8.995 4.470 -11.816 1.00 96.69 164 VAL A N 1
ATOM 1190 C CA . VAL A 1 164 ? -9.745 3.416 -11.109 1.00 96.69 164 VAL A CA 1
ATOM 1191 C C . VAL A 1 164 ? -9.723 3.656 -9.600 1.00 96.69 164 VAL A C 1
ATOM 1193 O O . VAL A 1 164 ? -10.766 3.596 -8.956 1.00 96.69 164 VAL A O 1
ATOM 1196 N N . GLN A 1 165 ? -8.562 3.987 -9.037 1.00 96.44 165 GLN A N 1
ATOM 1197 C CA . GLN A 1 165 ? -8.422 4.298 -7.620 1.00 96.44 165 GLN A CA 1
ATOM 1198 C C . GLN A 1 165 ? -9.264 5.519 -7.232 1.00 96.44 165 GLN A C 1
ATOM 1200 O O . GLN A 1 165 ? -9.969 5.457 -6.230 1.00 96.44 165 GLN A O 1
ATOM 1205 N N . ALA A 1 166 ? -9.244 6.597 -8.024 1.00 97.50 166 ALA A N 1
ATOM 1206 C CA . ALA A 1 166 ? -10.065 7.784 -7.783 1.00 97.50 166 ALA A CA 1
ATOM 1207 C C . ALA A 1 166 ? -11.559 7.443 -7.743 1.00 97.50 166 ALA A C 1
ATOM 1209 O O . ALA A 1 166 ? -12.265 7.888 -6.842 1.00 97.50 166 ALA A O 1
ATOM 1210 N N . VAL A 1 167 ? -12.031 6.621 -8.686 1.00 97.75 167 VAL A N 1
ATOM 1211 C CA . VAL A 1 167 ? -13.430 6.172 -8.734 1.00 97.75 167 VAL A CA 1
ATOM 1212 C C . VAL A 1 167 ? -13.770 5.332 -7.508 1.00 97.75 167 VAL A C 1
ATOM 1214 O O . VAL A 1 167 ? -14.780 5.593 -6.864 1.00 97.75 167 VAL A O 1
ATOM 1217 N N . VAL A 1 168 ? -12.926 4.364 -7.140 1.00 97.62 168 VAL A N 1
ATOM 1218 C CA . VAL A 1 168 ? -13.154 3.516 -5.957 1.00 97.62 168 VAL A CA 1
ATOM 1219 C C . VAL A 1 168 ? -13.187 4.346 -4.673 1.00 97.62 168 VAL A C 1
ATOM 1221 O O . VAL A 1 168 ? -14.076 4.152 -3.848 1.00 97.62 168 VAL A O 1
ATOM 1224 N N . LEU A 1 169 ? -12.259 5.292 -4.513 1.00 96.31 169 LEU A N 1
ATOM 1225 C CA . LEU A 1 169 ? -12.233 6.200 -3.365 1.00 96.31 169 LEU A CA 1
ATOM 1226 C C . LEU A 1 169 ? -13.451 7.131 -3.350 1.00 96.31 169 LEU A C 1
ATOM 1228 O O . LEU A 1 169 ? -14.042 7.330 -2.295 1.00 96.31 169 LEU A O 1
ATOM 1232 N N . GLY A 1 170 ? -13.880 7.635 -4.509 1.00 96.31 170 GLY A N 1
ATOM 1233 C CA . GLY A 1 170 ? -15.106 8.423 -4.632 1.00 96.31 170 GLY A CA 1
ATOM 1234 C C . GLY A 1 170 ? -16.353 7.622 -4.251 1.00 96.31 170 GLY A C 1
ATOM 1235 O O . GLY A 1 170 ? -17.186 8.106 -3.494 1.00 96.31 170 GLY A O 1
ATOM 1236 N N . VAL A 1 171 ? -16.469 6.371 -4.703 1.00 97.00 171 VAL A N 1
ATOM 1237 C CA . VAL A 1 171 ? -17.569 5.475 -4.301 1.00 97.00 171 VAL A CA 1
ATOM 1238 C C . VAL A 1 171 ? -17.524 5.185 -2.802 1.00 97.00 171 VAL A C 1
ATOM 1240 O O . VAL A 1 171 ? -18.570 5.114 -2.163 1.00 97.00 171 VAL A O 1
ATOM 1243 N N . ALA A 1 172 ? -16.335 5.035 -2.221 1.00 95.62 172 ALA A N 1
ATOM 1244 C CA . ALA A 1 172 ? -16.195 4.812 -0.790 1.00 95.62 172 ALA A CA 1
ATOM 1245 C C . ALA A 1 172 ? -16.600 6.042 0.042 1.00 95.62 172 ALA A C 1
ATOM 1247 O O . ALA A 1 172 ? -17.227 5.875 1.084 1.0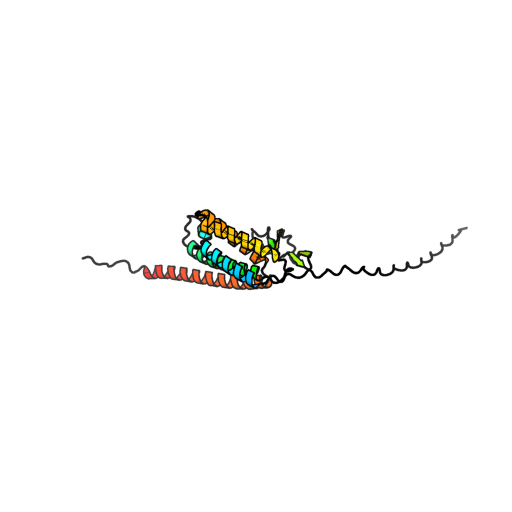0 95.62 172 ALA A O 1
ATOM 1248 N N . GLU A 1 173 ? -16.290 7.251 -0.432 1.00 95.31 173 GLU A N 1
ATOM 1249 C CA . GLU A 1 173 ? -16.638 8.509 0.239 1.00 95.31 173 GLU A CA 1
ATOM 1250 C C . GLU A 1 173 ? -18.130 8.852 0.093 1.00 95.31 173 GLU A C 1
ATOM 1252 O O . GLU A 1 173 ? -18.803 9.184 1.066 1.00 95.31 173 GLU A O 1
ATOM 1257 N N . PHE A 1 174 ? -18.679 8.723 -1.118 1.00 95.62 174 PHE A N 1
ATOM 1258 C CA . PHE A 1 174 ? -20.041 9.170 -1.441 1.00 95.62 174 PHE A CA 1
ATOM 1259 C C . PHE A 1 174 ? -21.090 8.051 -1.440 1.00 95.62 174 PHE A C 1
ATOM 1261 O O . PHE A 1 174 ? -22.272 8.308 -1.656 1.00 95.62 174 PHE A O 1
ATOM 1268 N N . GLY A 1 175 ? -20.692 6.801 -1.202 1.00 94.12 175 GLY A N 1
ATOM 1269 C CA . GLY A 1 175 ? -21.573 5.639 -1.326 1.00 94.12 175 GLY A CA 1
ATOM 1270 C C . GLY A 1 175 ? -22.602 5.460 -0.207 1.00 94.12 175 GLY A C 1
ATOM 1271 O O . GLY A 1 175 ? -23.457 4.585 -0.315 1.00 94.12 175 GLY A O 1
ATOM 1272 N N . GLY A 1 176 ? -22.515 6.224 0.888 1.00 93.69 176 GLY A N 1
ATOM 1273 C CA . GLY A 1 176 ? -23.472 6.207 2.007 1.00 93.69 176 GLY A CA 1
ATOM 1274 C C . GLY A 1 176 ? -23.486 4.934 2.872 1.00 93.69 176 GLY A C 1
ATOM 1275 O O . GLY A 1 176 ? -24.045 4.946 3.966 1.00 93.69 176 GLY A O 1
ATOM 1276 N N . SER A 1 177 ? -22.857 3.842 2.423 1.00 96.38 177 SER A N 1
ATOM 1277 C CA . SER A 1 177 ? -22.713 2.597 3.184 1.00 96.38 177 SER A CA 1
ATOM 1278 C C . SER A 1 177 ? -21.357 2.523 3.877 1.00 96.38 177 SER A C 1
ATOM 1280 O O . SER A 1 177 ? -20.311 2.385 3.240 1.00 96.38 177 SER A O 1
ATOM 1282 N N . GLU A 1 178 ? -21.389 2.533 5.206 1.00 93.38 178 GLU A N 1
ATOM 1283 C CA . GLU A 1 178 ? -20.192 2.448 6.039 1.00 93.38 178 GLU A CA 1
ATOM 1284 C C . GLU A 1 178 ? -19.441 1.119 5.844 1.00 93.38 178 GLU A C 1
ATOM 1286 O O . GLU A 1 178 ? -18.216 1.101 5.751 1.00 93.38 178 GLU A O 1
ATOM 1291 N N . THR A 1 179 ? -20.154 -0.004 5.710 1.00 92.94 179 THR A N 1
ATOM 1292 C CA . THR A 1 179 ? -19.532 -1.315 5.457 1.00 92.94 179 THR A CA 1
ATOM 1293 C C . THR A 1 179 ? -18.812 -1.339 4.112 1.00 92.94 179 THR A C 1
ATOM 1295 O O . THR A 1 179 ? -17.696 -1.851 4.016 1.00 92.94 179 THR A O 1
ATOM 1298 N N . MET A 1 180 ? -19.423 -0.751 3.079 1.00 94.88 180 MET A N 1
ATOM 1299 C CA . MET A 1 180 ? -18.811 -0.654 1.756 1.00 94.88 180 MET A CA 1
ATOM 1300 C C . MET A 1 180 ? -17.549 0.207 1.803 1.00 94.88 180 MET A C 1
ATOM 1302 O O . MET A 1 180 ? -16.509 -0.227 1.313 1.00 94.88 180 MET A O 1
ATOM 1306 N N . ARG A 1 181 ? -17.609 1.374 2.459 1.00 94.69 181 ARG A N 1
ATOM 1307 C CA . ARG A 1 181 ? -16.447 2.248 2.664 1.00 94.69 181 ARG A CA 1
ATOM 1308 C C . ARG A 1 181 ? -15.282 1.489 3.296 1.00 94.69 181 ARG A C 1
ATOM 1310 O O . ARG A 1 181 ? -14.185 1.494 2.746 1.00 94.69 181 ARG A O 1
ATOM 1317 N N . ARG A 1 182 ? -15.529 0.762 4.391 1.00 93.81 182 ARG A N 1
ATOM 1318 C CA . ARG A 1 182 ? -14.507 -0.033 5.099 1.00 93.81 182 ARG A CA 1
ATOM 1319 C C . ARG A 1 182 ? -13.868 -1.093 4.210 1.00 93.81 182 ARG A C 1
ATOM 1321 O O . ARG A 1 182 ? -12.643 -1.173 4.143 1.00 93.81 182 ARG A O 1
ATOM 1328 N N . LEU A 1 183 ? -14.683 -1.880 3.507 1.00 93.56 183 LEU A N 1
ATOM 1329 C CA . LEU A 1 183 ? -14.192 -2.932 2.613 1.00 93.56 183 LEU A CA 1
ATOM 1330 C C . LEU A 1 183 ? -13.366 -2.357 1.458 1.00 93.56 183 LEU A C 1
ATOM 1332 O O . LEU A 1 183 ? -12.291 -2.876 1.159 1.00 93.56 183 LEU A O 1
ATOM 1336 N N . LEU A 1 184 ? -13.831 -1.262 0.849 1.00 95.12 184 LEU A N 1
ATOM 1337 C CA . LEU A 1 184 ? -13.101 -0.585 -0.219 1.00 95.12 184 LEU A CA 1
ATOM 1338 C C . LEU A 1 184 ? -11.779 -0.003 0.287 1.00 95.12 184 LEU A C 1
ATOM 1340 O O . LEU A 1 184 ? -10.763 -0.183 -0.377 1.00 95.12 184 LEU A O 1
ATOM 1344 N N . MET A 1 185 ? -11.750 0.617 1.470 1.00 94.44 185 MET A N 1
ATOM 1345 C CA . MET A 1 185 ? -10.509 1.142 2.053 1.00 94.44 185 MET A CA 1
ATOM 1346 C C . MET A 1 185 ? -9.494 0.036 2.328 1.00 94.44 185 MET A C 1
ATOM 1348 O O . MET A 1 185 ? -8.342 0.154 1.914 1.00 94.44 185 MET A O 1
ATOM 1352 N N . VAL A 1 186 ? -9.911 -1.061 2.969 1.00 93.00 186 VAL A N 1
ATOM 1353 C CA . VAL A 1 186 ? -9.024 -2.208 3.219 1.00 93.00 186 VAL A CA 1
ATOM 1354 C C . VAL A 1 186 ? -8.505 -2.780 1.899 1.00 93.00 186 VAL A C 1
ATOM 1356 O O . VAL A 1 186 ? -7.306 -3.025 1.775 1.00 93.00 186 VAL A O 1
ATOM 1359 N N . GLY A 1 187 ? -9.372 -2.930 0.894 1.00 94.06 187 GLY A N 1
ATOM 1360 C CA . GLY A 1 187 ? -8.988 -3.405 -0.435 1.00 94.06 187 GLY A CA 1
ATOM 1361 C C . GLY A 1 187 ? -7.980 -2.488 -1.131 1.00 94.06 187 GLY A C 1
ATOM 1362 O O . GLY A 1 187 ? -6.945 -2.961 -1.598 1.00 94.06 187 GLY A O 1
ATOM 1363 N N . VAL A 1 188 ? -8.236 -1.176 -1.164 1.00 94.94 188 VAL A N 1
ATOM 1364 C CA . VAL A 1 188 ? -7.340 -0.179 -1.776 1.00 94.94 188 VAL A CA 1
ATOM 1365 C C . VAL A 1 188 ? -5.985 -0.178 -1.078 1.00 94.94 188 VAL A C 1
ATOM 1367 O O . VAL A 1 188 ? -4.957 -0.260 -1.745 1.00 94.94 188 VAL A O 1
ATOM 1370 N N . VAL A 1 189 ? -5.972 -0.140 0.254 1.00 94.12 189 VAL A N 1
ATOM 1371 C CA . VAL A 1 189 ? -4.741 -0.168 1.051 1.00 94.12 189 VAL A CA 1
ATOM 1372 C C . VAL A 1 189 ? -3.956 -1.453 0.800 1.00 94.12 189 VAL A C 1
ATOM 1374 O O . VAL A 1 189 ? -2.752 -1.384 0.567 1.00 94.12 189 VAL A O 1
ATOM 1377 N N . LEU A 1 190 ? -4.618 -2.612 0.780 1.00 91.56 190 LEU A N 1
ATOM 1378 C CA . LEU A 1 190 ? -3.975 -3.899 0.514 1.00 91.56 190 LEU A CA 1
ATOM 1379 C C . LEU A 1 190 ? -3.368 -3.950 -0.895 1.00 91.56 190 LEU A C 1
ATOM 1381 O O . LEU A 1 190 ? -2.218 -4.357 -1.051 1.00 91.56 190 LEU A O 1
ATOM 1385 N N . VAL A 1 191 ? -4.095 -3.488 -1.916 1.00 91.19 191 VAL A N 1
ATOM 1386 C CA . VAL A 1 191 ? -3.587 -3.418 -3.296 1.00 91.19 191 VAL A CA 1
ATOM 1387 C C . VAL A 1 191 ? -2.398 -2.462 -3.396 1.00 91.19 191 VAL A C 1
ATOM 1389 O O . VAL A 1 191 ? -1.375 -2.834 -3.970 1.00 91.19 191 VAL A O 1
ATOM 1392 N N . LEU A 1 192 ? -2.486 -1.263 -2.809 1.00 92.44 192 LEU A N 1
ATOM 1393 C CA . LEU A 1 192 ? -1.371 -0.309 -2.778 1.00 92.44 192 LEU A CA 1
ATOM 1394 C C . LEU A 1 192 ? -0.156 -0.898 -2.072 1.00 92.44 192 LEU A C 1
ATOM 1396 O O . LEU A 1 192 ? 0.969 -0.702 -2.527 1.00 92.44 192 LEU A O 1
ATOM 1400 N N . TRP A 1 193 ? -0.379 -1.628 -0.983 1.00 90.94 193 TRP A N 1
ATOM 1401 C CA . TRP A 1 193 ? 0.682 -2.275 -0.233 1.00 90.94 193 TRP A CA 1
ATOM 1402 C C . TRP A 1 193 ? 1.369 -3.353 -1.068 1.00 90.94 193 TRP A C 1
ATOM 1404 O O . TRP A 1 193 ? 2.588 -3.340 -1.186 1.00 90.94 193 TRP A O 1
ATOM 1414 N N . VAL A 1 194 ? 0.610 -4.237 -1.721 1.00 86.56 194 VAL A N 1
ATOM 1415 C CA . VAL A 1 194 ? 1.154 -5.292 -2.594 1.00 86.56 194 VAL A CA 1
ATOM 1416 C C . VAL A 1 194 ? 1.928 -4.697 -3.772 1.00 86.56 194 VAL A C 1
ATOM 1418 O O . VAL A 1 194 ? 3.077 -5.076 -4.014 1.00 86.56 194 VAL A O 1
ATOM 1421 N N . VAL A 1 195 ? 1.327 -3.749 -4.495 1.00 87.94 195 VAL A N 1
ATOM 1422 C CA . VAL A 1 195 ? 1.945 -3.121 -5.674 1.00 87.94 195 VAL A CA 1
ATOM 1423 C C . VAL A 1 195 ? 3.161 -2.289 -5.267 1.00 87.94 195 VAL A C 1
ATOM 1425 O O . VAL A 1 195 ? 4.225 -2.394 -5.878 1.00 87.94 195 VAL A O 1
ATOM 1428 N N . GLY A 1 196 ? 3.037 -1.494 -4.207 1.00 88.31 196 GLY A N 1
ATOM 1429 C CA . GLY A 1 196 ? 4.105 -0.658 -3.672 1.00 88.31 196 GLY A CA 1
ATOM 1430 C C . GLY A 1 196 ? 5.267 -1.465 -3.109 1.00 88.31 196 GLY A C 1
ATOM 1431 O O . GLY A 1 196 ? 6.433 -1.153 -3.373 1.00 88.31 196 GLY A O 1
ATOM 1432 N N . TRP A 1 197 ? 4.971 -2.559 -2.407 1.00 86.12 197 TRP A N 1
ATOM 1433 C CA . TRP A 1 197 ? 5.980 -3.513 -1.978 1.00 86.12 197 TRP A CA 1
ATOM 1434 C C . TRP A 1 197 ? 6.703 -4.100 -3.186 1.00 86.12 197 TRP A C 1
ATOM 1436 O O . TRP A 1 197 ? 7.930 -4.055 -3.225 1.00 86.12 197 TRP A O 1
ATOM 1446 N N . ALA A 1 198 ? 5.999 -4.592 -4.206 1.00 82.19 198 ALA A N 1
ATOM 1447 C CA . ALA A 1 198 ? 6.635 -5.113 -5.419 1.00 82.19 198 ALA A CA 1
ATOM 1448 C C . ALA A 1 198 ? 7.526 -4.068 -6.119 1.00 82.19 198 ALA A C 1
ATOM 1450 O O . ALA A 1 198 ? 8.642 -4.393 -6.524 1.00 82.19 198 ALA A O 1
ATOM 1451 N N . ALA A 1 199 ? 7.093 -2.806 -6.168 1.00 82.62 199 ALA A N 1
ATOM 1452 C CA . ALA A 1 199 ? 7.850 -1.698 -6.758 1.00 82.62 199 ALA A CA 1
ATOM 1453 C C . ALA A 1 199 ? 9.092 -1.281 -5.958 1.00 82.62 199 ALA A C 1
ATOM 1455 O O . ALA A 1 199 ? 9.998 -0.649 -6.504 1.00 82.62 199 ALA A O 1
ATOM 1456 N N . THR A 1 200 ? 9.165 -1.628 -4.674 1.00 83.50 200 THR A N 1
ATOM 1457 C CA . THR A 1 200 ? 10.258 -1.183 -3.809 1.00 83.50 200 THR A CA 1
ATOM 1458 C C . THR A 1 200 ? 11.526 -2.030 -4.026 1.00 83.50 200 THR A C 1
ATOM 1460 O O . THR A 1 200 ? 11.466 -3.263 -3.936 1.00 83.50 200 THR A O 1
ATOM 1463 N N . PRO A 1 201 ? 12.712 -1.417 -4.239 1.00 80.00 201 PRO A N 1
ATOM 1464 C CA . PRO A 1 201 ? 13.967 -2.153 -4.383 1.00 80.00 201 PRO A CA 1
ATOM 1465 C C . PRO A 1 201 ? 14.294 -3.013 -3.155 1.00 80.00 201 PRO A C 1
ATOM 1467 O O . PRO A 1 201 ? 14.134 -2.580 -2.013 1.00 80.00 201 PRO A O 1
ATOM 1470 N N . ALA A 1 202 ? 14.863 -4.204 -3.369 1.00 78.44 202 ALA A N 1
ATOM 1471 C CA . ALA A 1 202 ? 15.206 -5.138 -2.288 1.00 78.44 202 ALA A CA 1
ATOM 1472 C C . ALA A 1 202 ? 16.161 -4.550 -1.230 1.00 78.44 202 ALA A C 1
ATOM 1474 O O . ALA A 1 202 ? 16.109 -4.934 -0.063 1.00 78.44 202 ALA A O 1
ATOM 1475 N N . ARG A 1 203 ? 17.027 -3.599 -1.611 1.00 81.44 203 ARG A N 1
ATOM 1476 C CA . ARG A 1 203 ? 17.889 -2.873 -0.664 1.00 81.44 203 ARG A CA 1
ATOM 1477 C C . ARG A 1 203 ? 17.065 -2.052 0.331 1.00 81.44 203 ARG A C 1
ATOM 1479 O O . ARG A 1 203 ? 17.332 -2.118 1.524 1.00 81.44 203 ARG A O 1
ATOM 1486 N N . VAL A 1 204 ? 16.055 -1.330 -0.158 1.00 84.44 204 VAL A N 1
ATOM 1487 C CA . VAL A 1 204 ? 15.168 -0.505 0.675 1.00 84.44 204 VAL A CA 1
ATOM 1488 C C . VAL A 1 204 ? 14.302 -1.392 1.564 1.00 84.44 204 VAL A C 1
ATOM 1490 O O . VAL A 1 204 ? 14.145 -1.086 2.736 1.00 84.44 204 VAL A O 1
ATOM 1493 N N . LYS A 1 205 ? 13.824 -2.536 1.054 1.00 85.25 205 LYS A N 1
ATOM 1494 C CA . LYS A 1 205 ? 13.076 -3.522 1.855 1.00 85.25 205 LYS A CA 1
ATOM 1495 C C . LYS A 1 205 ? 13.884 -4.052 3.037 1.00 85.25 205 LYS A C 1
ATOM 1497 O O . LYS A 1 205 ? 13.379 -4.071 4.152 1.00 85.25 205 LYS A O 1
ATOM 1502 N N . ARG A 1 206 ? 15.136 -4.467 2.801 1.00 85.06 206 ARG A N 1
ATOM 1503 C CA . ARG A 1 206 ? 16.028 -4.960 3.867 1.00 85.06 206 ARG A CA 1
ATOM 1504 C C . ARG A 1 206 ? 16.296 -3.881 4.911 1.00 85.06 206 ARG A C 1
ATOM 1506 O O . ARG A 1 206 ? 16.113 -4.135 6.094 1.00 85.06 206 ARG A O 1
ATOM 1513 N N . TRP A 1 207 ? 16.621 -2.674 4.452 1.00 88.56 207 TRP A N 1
ATOM 1514 C CA . TRP A 1 207 ? 16.817 -1.522 5.327 1.00 88.56 207 TRP A CA 1
ATOM 1515 C C . TRP A 1 207 ? 15.560 -1.215 6.157 1.00 88.56 207 TRP A C 1
ATOM 1517 O O . TRP A 1 207 ? 15.641 -1.087 7.376 1.00 88.56 207 TRP A O 1
ATOM 1527 N N . ALA A 1 208 ? 14.382 -1.178 5.530 1.00 82.50 208 ALA A N 1
ATOM 1528 C CA . ALA A 1 208 ? 13.117 -0.944 6.220 1.00 82.50 208 ALA A CA 1
ATOM 1529 C C . ALA A 1 208 ? 12.819 -2.048 7.244 1.00 82.50 208 ALA A C 1
ATOM 1531 O O . ALA A 1 208 ? 12.387 -1.748 8.350 1.00 82.50 208 ALA A O 1
ATOM 1532 N N . TRP A 1 209 ? 13.094 -3.313 6.916 1.00 83.69 209 TRP A N 1
ATOM 1533 C CA . TRP A 1 209 ? 12.874 -4.439 7.823 1.00 83.69 209 TRP A CA 1
ATOM 1534 C C . TRP A 1 209 ? 13.745 -4.371 9.080 1.00 83.69 209 TRP A C 1
ATOM 1536 O O . TRP A 1 209 ? 13.274 -4.677 10.173 1.00 83.69 209 TRP A O 1
ATOM 1546 N N . GLU A 1 210 ? 14.997 -3.933 8.951 1.00 87.69 210 GLU A N 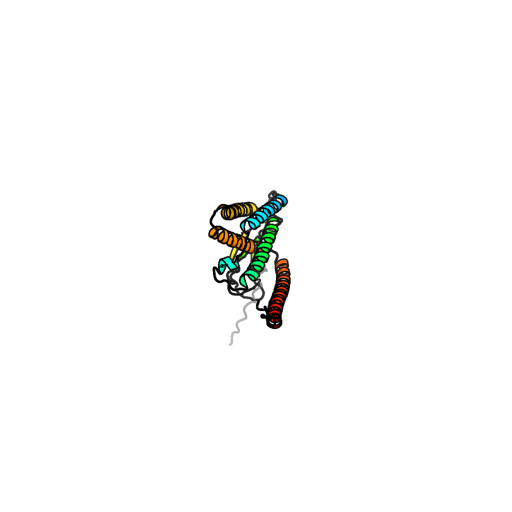1
ATOM 1547 C CA . GLU A 1 210 ? 15.874 -3.691 10.103 1.00 87.69 210 GLU A CA 1
ATOM 1548 C C . GLU A 1 210 ? 15.295 -2.612 11.027 1.00 87.69 210 GLU A C 1
ATOM 1550 O O . GLU A 1 210 ? 15.220 -2.815 12.238 1.00 87.69 210 GLU A O 1
ATOM 1555 N N . HIS A 1 211 ? 14.789 -1.514 10.462 1.00 86.00 211 HIS A N 1
ATOM 1556 C CA . HIS A 1 211 ? 14.218 -0.410 11.240 1.00 86.00 211 HIS A CA 1
ATOM 1557 C C . HIS A 1 211 ? 12.862 -0.761 11.854 1.00 86.00 211 HIS A C 1
ATOM 1559 O O . HIS A 1 211 ? 12.601 -0.413 13.004 1.00 86.00 211 HIS A O 1
ATOM 1565 N N . VAL A 1 212 ? 12.012 -1.490 11.127 1.00 84.25 212 VAL A N 1
ATOM 1566 C CA . VAL A 1 212 ? 10.704 -1.947 11.617 1.00 84.25 212 VAL A CA 1
ATOM 1567 C C . VAL A 1 212 ? 10.867 -2.828 12.853 1.00 84.25 212 VAL A C 1
ATOM 1569 O O . VAL A 1 212 ? 10.102 -2.674 13.799 1.00 84.25 212 VAL A O 1
ATOM 1572 N N . LYS A 1 213 ? 11.885 -3.697 12.901 1.00 84.12 213 LYS A N 1
ATOM 1573 C CA . LYS A 1 213 ? 12.172 -4.504 14.099 1.00 84.12 213 LYS A CA 1
ATOM 1574 C C . LYS A 1 213 ? 12.521 -3.640 15.303 1.00 84.12 213 LYS A C 1
ATOM 1576 O O . LYS A 1 213 ? 11.984 -3.870 16.380 1.00 84.12 213 LYS A O 1
ATOM 1581 N N . VAL A 1 214 ? 13.402 -2.655 15.118 1.00 90.06 214 VAL A N 1
ATOM 1582 C CA . VAL A 1 214 ? 13.803 -1.737 16.195 1.00 90.06 214 VAL A CA 1
ATOM 1583 C C . VAL A 1 214 ? 12.597 -0.939 16.682 1.00 90.06 214 VAL A C 1
ATOM 1585 O O . VAL A 1 214 ? 12.370 -0.845 17.883 1.00 90.06 214 VAL A O 1
ATOM 1588 N N . TYR A 1 215 ? 11.784 -0.426 15.759 1.00 83.75 215 TYR A N 1
ATOM 1589 C CA . TYR A 1 215 ? 10.573 0.313 16.095 1.00 83.75 215 TYR A CA 1
ATOM 1590 C C . TYR A 1 215 ? 9.561 -0.552 16.858 1.00 83.75 215 TYR A C 1
ATOM 1592 O O . TYR A 1 215 ? 9.095 -0.145 17.919 1.00 83.75 215 TYR A O 1
ATOM 1600 N N . LEU A 1 216 ? 9.266 -1.763 16.371 1.00 84.62 216 LEU A N 1
ATOM 1601 C CA . LEU A 1 216 ? 8.385 -2.713 17.058 1.00 84.62 216 LEU A CA 1
ATOM 1602 C C . LEU A 1 216 ? 8.921 -3.077 18.445 1.00 84.62 216 LEU A C 1
ATOM 1604 O O . LEU A 1 216 ? 8.146 -3.153 19.393 1.00 84.62 216 LEU A O 1
ATOM 1608 N N . PHE A 1 217 ? 10.234 -3.259 18.586 1.00 88.31 217 PHE A N 1
ATOM 1609 C CA . PHE A 1 217 ? 10.861 -3.542 19.874 1.00 88.31 217 PHE A CA 1
ATOM 1610 C C . PHE A 1 217 ? 10.682 -2.386 20.866 1.00 88.31 217 PHE A C 1
ATOM 1612 O O . PHE A 1 217 ? 10.229 -2.607 21.988 1.00 88.31 217 PHE A O 1
ATOM 1619 N N . VAL A 1 218 ? 10.973 -1.150 20.445 1.00 88.25 218 VAL A N 1
ATOM 1620 C CA . VAL A 1 218 ? 10.784 0.050 21.279 1.00 88.25 218 VAL A CA 1
ATOM 1621 C C . VAL A 1 218 ? 9.317 0.224 21.661 1.00 88.25 218 VAL A C 1
ATOM 1623 O O . VAL A 1 218 ? 9.019 0.544 22.808 1.00 88.25 218 VAL A O 1
ATOM 1626 N N . LEU A 1 219 ? 8.399 -0.037 20.733 1.00 84.88 219 LEU A N 1
ATOM 1627 C CA . LEU A 1 219 ? 6.972 0.052 20.999 1.00 84.88 219 LEU A CA 1
ATOM 1628 C C . LEU A 1 219 ? 6.506 -0.966 22.047 1.00 84.88 219 LEU A C 1
ATOM 1630 O O . LEU A 1 219 ? 5.788 -0.612 22.977 1.00 84.88 219 LEU A O 1
ATOM 1634 N N . VAL A 1 220 ? 6.922 -2.227 21.909 1.00 85.25 220 VAL A N 1
ATOM 1635 C CA . VAL A 1 220 ? 6.589 -3.277 22.880 1.00 85.25 220 VAL A CA 1
ATOM 1636 C C . VAL A 1 220 ? 7.134 -2.917 24.262 1.00 85.25 220 VAL A C 1
ATOM 1638 O O . VAL A 1 220 ? 6.439 -3.110 25.256 1.00 85.25 220 VAL A O 1
ATOM 1641 N N . LEU A 1 221 ? 8.342 -2.352 24.341 1.00 88.50 221 LEU A N 1
ATOM 1642 C CA . LEU A 1 221 ? 8.896 -1.869 25.606 1.00 88.50 221 LEU A CA 1
ATOM 1643 C C . LEU A 1 221 ? 8.091 -0.711 26.202 1.00 88.50 221 LEU A C 1
ATOM 1645 O O . LEU A 1 221 ? 7.881 -0.697 27.415 1.00 88.50 221 LEU A O 1
ATOM 1649 N N . ASP A 1 222 ? 7.640 0.242 25.385 1.00 87.69 222 ASP A N 1
ATOM 1650 C CA . ASP A 1 222 ? 6.828 1.363 25.867 1.00 87.69 222 ASP A CA 1
ATOM 1651 C C . ASP A 1 222 ? 5.481 0.881 26.421 1.00 87.69 222 ASP A C 1
ATOM 1653 O O . ASP A 1 222 ? 5.059 1.319 27.491 1.00 87.69 222 ASP A O 1
ATOM 1657 N N . GLU A 1 223 ? 4.861 -0.105 25.770 1.00 82.25 223 GLU A N 1
ATOM 1658 C CA . GLU A 1 223 ? 3.607 -0.692 26.240 1.00 82.25 223 GLU A CA 1
ATOM 1659 C C . GLU A 1 223 ? 3.802 -1.517 27.518 1.00 82.25 223 GLU A C 1
ATOM 1661 O O . GLU A 1 223 ? 3.049 -1.358 28.479 1.00 82.25 223 GLU A O 1
ATOM 1666 N N . LEU A 1 224 ? 4.861 -2.332 27.599 1.00 85.88 224 LEU A N 1
ATOM 1667 C CA . LEU A 1 224 ? 5.219 -3.042 28.834 1.00 85.88 224 LEU A CA 1
ATOM 1668 C C . LEU A 1 224 ? 5.463 -2.070 29.990 1.00 85.88 224 LEU A C 1
ATOM 1670 O O . LEU A 1 224 ? 5.066 -2.337 31.126 1.00 85.88 224 LEU A O 1
ATOM 1674 N N . ARG A 1 225 ? 6.083 -0.925 29.701 1.00 87.69 225 ARG A N 1
ATOM 1675 C CA . ARG A 1 225 ? 6.320 0.135 30.675 1.00 87.69 225 ARG A CA 1
ATOM 1676 C C . ARG A 1 225 ? 5.010 0.797 31.114 1.00 87.69 225 ARG A C 1
ATOM 1678 O O . ARG A 1 225 ? 4.805 0.967 32.314 1.00 87.69 225 ARG A O 1
ATOM 1685 N N . ASN A 1 226 ? 4.110 1.118 30.186 1.00 84.31 226 ASN A N 1
ATOM 1686 C CA . ASN A 1 226 ? 2.804 1.710 30.496 1.00 84.31 226 ASN A CA 1
ATOM 1687 C C . ASN A 1 226 ? 1.923 0.755 31.318 1.00 84.31 226 ASN A C 1
ATOM 1689 O O . ASN A 1 226 ? 1.347 1.165 32.329 1.00 84.31 226 ASN A O 1
ATOM 1693 N N . VAL A 1 227 ? 1.881 -0.530 30.954 1.00 83.00 227 VAL A N 1
ATOM 1694 C CA . VAL A 1 227 ? 1.168 -1.572 31.712 1.00 83.00 227 VAL A CA 1
ATOM 1695 C C . VAL A 1 227 ? 1.799 -1.774 33.091 1.00 83.00 227 VAL A C 1
ATOM 1697 O O . VAL A 1 227 ? 1.085 -1.840 34.093 1.00 83.00 227 VAL A O 1
ATOM 1700 N N . GLY A 1 228 ? 3.132 -1.813 33.167 1.00 84.69 228 GLY A N 1
ATOM 1701 C CA . GLY A 1 228 ? 3.871 -1.951 34.422 1.00 84.69 228 GLY A CA 1
ATOM 1702 C C . GLY A 1 228 ? 3.617 -0.795 35.392 1.00 84.69 228 GLY A C 1
ATOM 1703 O O . GLY A 1 228 ? 3.336 -1.029 36.569 1.00 84.69 228 GLY A O 1
ATOM 1704 N N . TYR A 1 229 ? 3.635 0.450 34.905 1.00 84.44 229 TYR A N 1
ATOM 1705 C CA . TYR A 1 229 ? 3.311 1.619 35.726 1.00 84.44 229 TYR A CA 1
ATOM 1706 C C . TYR A 1 229 ? 1.836 1.669 36.129 1.00 84.44 229 TYR A C 1
ATOM 1708 O O . TYR A 1 229 ? 1.552 2.000 37.279 1.00 84.44 229 TYR A O 1
ATOM 1716 N N . GLY A 1 230 ? 0.905 1.290 35.246 1.00 78.44 230 GLY A N 1
ATOM 1717 C CA . GLY A 1 230 ? -0.521 1.197 35.578 1.00 78.44 230 GLY A CA 1
ATOM 1718 C C . GLY A 1 230 ? -0.809 0.163 36.673 1.00 78.44 230 GLY A C 1
ATOM 1719 O O . GLY A 1 230 ? -1.572 0.436 37.602 1.00 78.44 230 GLY A O 1
ATOM 1720 N N . ALA A 1 231 ? -0.141 -0.993 36.626 1.00 75.44 231 ALA A N 1
ATOM 1721 C CA . ALA A 1 231 ? -0.250 -2.027 37.655 1.00 75.44 231 ALA A CA 1
ATOM 1722 C C . ALA A 1 231 ? 0.338 -1.569 39.004 1.00 75.44 231 ALA A C 1
ATOM 1724 O O . ALA A 1 231 ? -0.300 -1.729 40.045 1.00 75.44 231 ALA A O 1
ATOM 1725 N N . LEU A 1 232 ? 1.516 -0.934 38.996 1.00 74.06 232 LEU A N 1
ATOM 1726 C CA . LEU A 1 232 ? 2.160 -0.411 40.209 1.00 74.06 232 LEU A CA 1
ATOM 1727 C C . LEU A 1 232 ? 1.392 0.766 40.832 1.00 74.06 232 LEU A C 1
ATOM 1729 O O . LEU A 1 232 ? 1.243 0.814 42.055 1.00 74.06 232 LEU A O 1
ATOM 1733 N N . GLN A 1 233 ? 0.842 1.682 40.027 1.00 73.88 233 GLN A N 1
ATOM 1734 C CA . GLN A 1 233 ? -0.027 2.756 40.527 1.00 73.88 233 GLN A CA 1
ATOM 1735 C C . GLN A 1 233 ? -1.340 2.218 41.101 1.00 73.88 233 GLN A C 1
ATOM 1737 O O . GLN A 1 233 ? -1.823 2.760 42.097 1.00 73.88 233 GLN A O 1
ATOM 1742 N N . GLY A 1 234 ? -1.904 1.141 40.546 1.00 66.44 234 GLY A N 1
ATOM 1743 C CA . GLY A 1 234 ? -3.075 0.473 41.122 1.00 66.44 234 GLY A CA 1
ATOM 1744 C C . GLY A 1 234 ? -2.806 -0.110 42.515 1.00 66.44 234 GLY A C 1
ATOM 1745 O O . GLY A 1 234 ? -3.654 -0.008 43.400 1.00 66.44 234 GLY A O 1
ATOM 1746 N N . VAL A 1 235 ? -1.601 -0.644 42.745 1.00 68.00 235 VAL A N 1
ATOM 1747 C CA . VAL A 1 235 ? -1.183 -1.179 44.055 1.00 68.00 235 VAL A CA 1
ATOM 1748 C C . VAL A 1 235 ? -0.877 -0.053 45.048 1.00 68.00 235 VAL A C 1
ATOM 1750 O O . VAL A 1 235 ? -1.308 -0.119 46.198 1.00 68.00 235 VAL A O 1
ATOM 1753 N N . ALA A 1 236 ? -0.203 1.017 44.615 1.00 63.84 236 ALA A N 1
ATOM 1754 C CA . ALA A 1 236 ? 0.136 2.143 45.488 1.00 63.84 236 ALA A CA 1
ATOM 1755 C C . ALA A 1 236 ? -1.071 3.045 45.833 1.00 63.84 236 ALA A C 1
ATOM 1757 O O . ALA A 1 236 ? -1.111 3.634 46.912 1.00 63.84 236 ALA A O 1
ATOM 1758 N N . SER A 1 237 ? -2.080 3.143 44.958 1.00 58.16 237 SER A N 1
ATOM 1759 C CA . SER A 1 237 ? -3.283 3.972 45.178 1.00 58.16 237 SER A CA 1
ATOM 1760 C C . SER A 1 237 ? -4.424 3.256 45.921 1.00 58.16 237 SER A C 1
ATOM 1762 O O . SER A 1 237 ? -5.416 3.889 46.293 1.00 58.16 237 SER A O 1
ATOM 1764 N N . GLY A 1 238 ? -4.270 1.962 46.228 1.00 55.34 238 GLY A N 1
ATOM 1765 C CA . GLY A 1 238 ? -5.250 1.152 46.963 1.00 55.34 238 GLY A CA 1
ATOM 1766 C C . GLY A 1 238 ? -5.512 1.569 48.421 1.00 55.34 238 GLY A C 1
ATOM 1767 O O . GLY A 1 238 ? -6.426 1.036 49.047 1.00 55.34 238 GLY A O 1
ATOM 1768 N N . GLY A 1 239 ? -4.766 2.531 48.975 1.00 56.34 239 GLY A N 1
ATOM 1769 C CA . GLY A 1 239 ? -4.877 2.946 50.380 1.00 56.34 239 GLY A CA 1
ATOM 1770 C C . GLY A 1 239 ? -5.863 4.080 50.686 1.00 56.34 239 GLY A C 1
ATOM 1771 O O . GLY A 1 239 ? -6.169 4.309 51.853 1.00 56.34 239 GLY A O 1
ATOM 1772 N N . GLN A 1 240 ? -6.393 4.796 49.688 1.00 57.59 240 GLN A N 1
ATOM 1773 C CA . GLN A 1 240 ? -7.147 6.038 49.941 1.00 57.59 240 GLN A CA 1
ATOM 1774 C C . GLN A 1 240 ? -8.662 5.897 49.726 1.00 57.59 240 GLN A C 1
ATOM 1776 O O . GLN A 1 240 ? -9.349 6.807 49.256 1.00 57.59 240 GLN A O 1
ATOM 1781 N N . ARG A 1 241 ? -9.231 4.748 50.115 1.00 56.28 241 ARG A N 1
ATOM 1782 C CA . ARG A 1 241 ? -10.686 4.596 50.255 1.00 56.28 241 ARG A CA 1
ATOM 1783 C C . ARG A 1 241 ? -11.164 5.174 51.595 1.00 56.28 241 ARG A C 1
ATOM 1785 O O . ARG A 1 241 ? -11.155 4.518 52.625 1.00 56.28 241 ARG A O 1
ATOM 1792 N N . ARG A 1 242 ? -11.712 6.387 51.492 1.00 59.38 242 ARG A N 1
ATOM 1793 C CA . ARG A 1 242 ? -12.898 6.879 52.222 1.00 59.38 242 ARG A CA 1
ATOM 1794 C C . ARG A 1 242 ? -12.801 6.990 53.754 1.00 59.38 242 ARG A C 1
ATOM 1796 O O . ARG A 1 242 ? -13.394 6.210 54.488 1.00 59.38 242 ARG A O 1
ATOM 1803 N N . ARG A 1 243 ? -12.297 8.133 54.221 1.00 56.25 243 ARG A N 1
ATOM 1804 C CA . ARG A 1 243 ? -12.938 8.861 55.332 1.00 56.25 243 ARG A CA 1
ATOM 1805 C C . ARG A 1 243 ? -13.581 10.131 54.777 1.00 56.25 243 ARG A C 1
ATOM 1807 O O . ARG A 1 243 ? -13.010 11.210 54.857 1.00 56.25 243 ARG A O 1
ATOM 1814 N N . ARG A 1 244 ? -14.754 9.996 54.149 1.00 62.72 244 ARG A N 1
ATOM 1815 C CA . ARG A 1 244 ? -15.644 11.141 53.905 1.00 62.72 244 ARG A CA 1
ATOM 1816 C C . ARG A 1 244 ? -16.618 11.176 55.075 1.00 62.72 244 ARG A C 1
ATOM 1818 O O . ARG A 1 244 ? -17.370 10.225 55.269 1.00 62.72 244 ARG A O 1
ATOM 1825 N N . GLY A 1 245 ? -16.472 12.210 55.896 1.00 59.00 245 GLY A N 1
ATOM 1826 C CA . GLY A 1 245 ? -17.225 12.413 57.122 1.00 59.00 245 GLY A CA 1
ATOM 1827 C C . GLY A 1 245 ? -18.721 12.552 56.874 1.00 59.00 245 GLY A C 1
ATOM 1828 O O . GLY A 1 245 ? -19.150 13.102 55.860 1.00 59.00 245 GLY A O 1
ATOM 1829 N N . ARG A 1 246 ? -19.472 12.026 57.844 1.00 57.72 246 ARG A N 1
ATOM 1830 C CA . ARG A 1 246 ? -20.850 12.399 58.154 1.00 57.72 246 ARG A CA 1
ATOM 1831 C C . ARG A 1 246 ? -20.934 13.913 58.361 1.00 57.72 246 ARG A C 1
ATOM 1833 O O . ARG A 1 246 ? -20.114 14.451 59.102 1.00 57.72 246 ARG A O 1
ATOM 1840 N N . TRP A 1 247 ? -21.951 14.522 57.772 1.00 63.91 247 TRP A N 1
ATOM 1841 C CA . TRP A 1 247 ? -22.648 15.674 58.328 1.00 63.91 247 TRP A CA 1
ATOM 1842 C C . TRP A 1 247 ? -24.113 15.274 58.437 1.00 63.91 247 TRP A C 1
ATOM 1844 O O . TRP A 1 247 ? -24.586 14.615 57.480 1.00 63.91 247 TRP A O 1
#

Sequence (247 aa):
MTTTKPPPPTPTPAPASTPPPPTTPSPTPTPTPTTLTTTTLLPRQLTALALTALLYTAATPFTPLTWLTGPMHLSGTLFLDRLAAGLVLFSAFYFQWAIASLRGPAAGVVVSLPVGGLLGGAGGGGVRLREGRLERDFGEGGGVGSEVVVGVWRTGDYWRFAGVQAVVLGVAEFGGSETMRRLLMVGVVLVLWVVGWAATPARVKRWAWEHVKVYLFVLVLDELRNVGYGALQGVASGGQRRRRGRW

Foldseek 3Di:
DDDDDDDDDDDDDDDDDDDDDPDDPDPDPDPDPPPFPPPDLVVLLVLLVVLLVLLVVLCVVPQLQCLVVDPPCDVCSVVVRVVCRVVLSVLLSVLSNLLSNDDDQPLWQFQKDQPVPPPHDPDPFDFDQDPNDTDTPCPPPNDPRPIHRPDTDGNVCSVVVSVVSVVLSVCLRPVPDVNSSSVSSVVSSVVSNSNSVSSDDPVVVVVVVVVVVVVVVVVVVVVVVVVVVVVVCVVVVVPDPDPPDDD

Secondary structure (DSSP, 8-state):
----PPPPPPPPPPPPPPPPP--PPP--------------HHHHHHHHHHHHHHHHHHHSS--HHHHHHTT---TTHHHHHHHHHHHHHHHHHHHHHHHHT---SS--EEEEEETT-TTT------EEEETTEEEE---SS-----EEEEEEE-GGGHHHHHHHHHHHHHHHHHS--HHHHHHHHHHHHHHHHHHHHHHS-HHHHHHHHHHHHHHHHHHHHHHHHHHHHHHHHHHHGGG--------

Organism: NCBI:txid1854472

Radius of gyration: 32.47 Å; chains: 1; bounding box: 77×93×103 Å